Protein AF-A0A0L0STP9-F1 (afdb_monomer_lite)

pLDDT: mean 70.9, std 25.07, range [29.83, 98.19]

Secondary structure (DSSP, 8-state):
-HHHHHHHHHHHHHHHHHHHHHT-----------------S-S-----TT----PPPPTTT--EEEE-S-HHHHHHHHHHHHHHT---EEEESSHHHHHHHHHHHHHTT---SEEEEES--SSS-HHHHHHHHHHH-TT--EEEEES-HHHHH-HHHHHHTT-SEEEESSPPHHHHHHHHHHHHHHHHHHHHHHHHHHHHHHHHHTTSS--TT----------------------------------------------------------------------

Organism: Allomyces macrogynus (strain ATCC 38327) (NCBI:txid578462)

Radius of gyration: 36.85 Å; chains: 1; bounding box: 70×69×139 Å

Structure (mmCIF, N/CA/C/O backbone):
data_AF-A0A0L0STP9-F1
#
_entry.id   AF-A0A0L0STP9-F1
#
loop_
_atom_site.group_PDB
_atom_site.id
_atom_site.type_symbol
_atom_site.label_atom_id
_atom_site.label_alt_id
_atom_site.label_comp_id
_atom_site.label_asym_id
_atom_site.label_entity_id
_atom_site.label_seq_id
_atom_site.pdbx_PDB_ins_code
_atom_site.Cartn_x
_atom_site.Cartn_y
_atom_site.Cartn_z
_atom_site.occupancy
_atom_site.B_iso_or_equiv
_atom_site.auth_seq_id
_atom_site.auth_comp_id
_atom_site.auth_asym_id
_atom_site.auth_atom_id
_atom_site.pdbx_PDB_model_num
ATOM 1 N N . MET A 1 1 ? -4.273 -21.623 -62.047 1.00 55.72 1 MET A N 1
ATOM 2 C CA . MET A 1 1 ? -5.466 -21.276 -61.236 1.00 55.72 1 MET A CA 1
ATOM 3 C C . MET A 1 1 ? -5.801 -22.310 -60.149 1.00 55.72 1 MET A C 1
ATOM 5 O O . MET A 1 1 ? -6.245 -21.897 -59.091 1.00 55.72 1 MET A O 1
ATOM 9 N N . CYS A 1 2 ? -5.510 -23.610 -60.319 1.00 63.94 2 CYS A N 1
ATOM 10 C CA . CYS A 1 2 ? -5.922 -24.665 -59.370 1.00 63.94 2 CYS A CA 1
ATOM 11 C C . CYS A 1 2 ? -5.259 -24.625 -57.968 1.00 63.94 2 CYS A C 1
ATOM 13 O O . CYS A 1 2 ? -5.904 -24.941 -56.975 1.00 63.94 2 CYS A O 1
ATOM 15 N N . LYS A 1 3 ? -3.988 -24.204 -57.854 1.00 61.62 3 LYS A N 1
ATOM 16 C CA . LYS A 1 3 ? -3.262 -24.213 -56.563 1.00 61.62 3 LYS A CA 1
ATOM 17 C C . LYS A 1 3 ? -3.719 -23.118 -55.586 1.00 61.62 3 LYS A C 1
ATOM 19 O O . LYS A 1 3 ? -3.770 -23.360 -54.387 1.00 61.62 3 LYS A O 1
ATOM 24 N N . ALA A 1 4 ? -4.104 -21.946 -56.095 1.00 65.19 4 ALA A N 1
ATOM 25 C CA . ALA A 1 4 ? -4.567 -20.829 -55.266 1.00 65.19 4 ALA A CA 1
ATOM 26 C C . ALA A 1 4 ? -5.957 -21.095 -54.658 1.00 65.19 4 ALA A C 1
ATOM 28 O O . ALA A 1 4 ? -6.178 -20.815 -53.483 1.00 65.19 4 ALA A O 1
ATOM 29 N N . GLN A 1 5 ? -6.860 -21.720 -55.424 1.00 68.62 5 GLN A N 1
ATOM 30 C CA . GLN A 1 5 ? -8.163 -22.160 -54.913 1.00 68.62 5 GLN A CA 1
ATOM 31 C C . GLN A 1 5 ? -8.016 -23.248 -53.847 1.00 68.62 5 GLN A C 1
ATOM 33 O O . GLN A 1 5 ? -8.692 -23.199 -52.826 1.00 68.62 5 GLN A O 1
ATOM 38 N N . GLN A 1 6 ? -7.089 -24.189 -54.033 1.00 71.00 6 GLN A N 1
ATOM 39 C CA . GLN A 1 6 ? -6.850 -25.244 -53.050 1.00 71.00 6 GLN A CA 1
ATOM 40 C C . GLN A 1 6 ? -6.294 -24.685 -51.731 1.00 71.00 6 GLN A C 1
ATOM 42 O O . GLN A 1 6 ? -6.684 -25.132 -50.656 1.00 71.00 6 GLN A O 1
ATOM 47 N N . GLN A 1 7 ? -5.454 -23.650 -51.799 1.00 73.31 7 GLN A N 1
ATOM 48 C CA . GLN A 1 7 ? -4.906 -22.989 -50.615 1.00 73.31 7 GLN A CA 1
ATOM 49 C C . GLN A 1 7 ? -5.952 -22.133 -49.880 1.00 73.31 7 GLN A C 1
ATOM 51 O O . GLN A 1 7 ? -5.976 -22.133 -48.651 1.00 73.31 7 GLN A O 1
ATOM 56 N N . GLN A 1 8 ? -6.872 -21.488 -50.607 1.00 73.19 8 GLN A N 1
ATOM 57 C CA . GLN A 1 8 ? -8.017 -20.796 -50.000 1.00 73.19 8 GLN A CA 1
ATOM 58 C C . GLN A 1 8 ? -8.983 -21.758 -49.303 1.00 73.19 8 GLN A C 1
ATOM 60 O O . GLN A 1 8 ? -9.461 -21.447 -48.215 1.00 73.19 8 GLN A O 1
ATOM 65 N N . VAL A 1 9 ? -9.239 -22.937 -49.881 1.00 72.25 9 VAL A N 1
ATOM 66 C CA . VAL A 1 9 ? -10.097 -23.953 -49.250 1.00 72.25 9 VAL A CA 1
ATOM 67 C C . VAL A 1 9 ? -9.471 -24.462 -47.950 1.00 72.25 9 VAL A C 1
ATOM 69 O O . VAL A 1 9 ? -10.167 -24.540 -46.942 1.00 72.25 9 VAL A O 1
ATOM 72 N N . VAL A 1 10 ? -8.158 -24.718 -47.927 1.00 74.25 10 VAL A N 1
ATOM 73 C CA . VAL A 1 10 ? -7.453 -25.160 -46.708 1.00 74.25 10 VAL A CA 1
ATOM 74 C C . VAL A 1 10 ? -7.464 -24.077 -45.624 1.00 74.25 10 VAL A C 1
ATOM 76 O O . VAL A 1 10 ? -7.744 -24.383 -44.467 1.00 74.25 10 VAL A O 1
ATOM 79 N N . GLN A 1 11 ? -7.233 -22.809 -45.981 1.00 71.31 11 GLN A N 1
ATOM 80 C CA . GLN A 1 11 ? -7.296 -21.705 -45.014 1.00 71.31 11 GLN A CA 1
ATOM 81 C C . GLN A 1 11 ? -8.711 -21.504 -44.461 1.00 71.31 11 GLN A C 1
ATOM 83 O O . GLN A 1 11 ? -8.877 -21.310 -43.258 1.00 71.31 11 GLN A O 1
ATOM 88 N N . HIS A 1 12 ? -9.742 -21.618 -45.302 1.00 73.44 12 HIS A N 1
ATOM 89 C CA . HIS A 1 12 ? -11.130 -21.542 -44.848 1.00 73.44 12 HIS A CA 1
ATOM 90 C C . HIS A 1 12 ? -11.478 -22.709 -43.910 1.00 73.44 12 HIS A C 1
ATOM 92 O O . HIS A 1 12 ? -12.103 -22.506 -42.872 1.00 73.44 12 HIS A O 1
ATOM 98 N N . GLN A 1 13 ? -10.999 -23.918 -44.214 1.00 70.69 13 GLN A N 1
ATOM 99 C CA . GLN A 1 13 ? -11.221 -25.101 -43.382 1.00 70.69 13 GLN A CA 1
ATOM 100 C C . GLN A 1 13 ? -10.517 -24.991 -42.015 1.00 70.69 13 GLN A C 1
ATOM 102 O O . GLN A 1 13 ? -11.092 -25.389 -41.002 1.00 70.69 13 GLN A O 1
ATOM 107 N N . GLN A 1 14 ? -9.330 -24.374 -41.957 1.00 68.56 14 GLN A N 1
ATOM 108 C CA . GLN A 1 14 ? -8.630 -24.079 -40.699 1.00 68.56 14 GLN A CA 1
ATOM 109 C C . GLN A 1 14 ? -9.353 -23.017 -39.853 1.00 68.56 14 GLN A C 1
ATOM 111 O O . GLN A 1 14 ? -9.454 -23.173 -38.636 1.00 68.56 14 GLN A O 1
ATOM 116 N N . VAL A 1 15 ? -9.916 -21.974 -40.474 1.00 65.19 15 VAL A N 1
ATOM 117 C CA . VAL A 1 15 ? -10.706 -20.951 -39.759 1.00 65.19 15 VAL A CA 1
ATOM 118 C C . VAL A 1 15 ? -12.001 -21.544 -39.187 1.00 65.19 15 VAL A C 1
ATOM 120 O O . VAL A 1 15 ? -12.366 -21.242 -38.049 1.00 65.19 15 VAL A O 1
ATOM 123 N N . VAL A 1 16 ? -12.666 -22.445 -39.920 1.00 69.00 16 VAL A N 1
ATOM 124 C CA . VAL A 1 16 ? -13.880 -23.130 -39.437 1.00 69.00 16 VAL A CA 1
ATOM 125 C C . VAL A 1 16 ? -13.573 -24.024 -38.229 1.00 69.00 16 VAL A C 1
ATOM 127 O O . VAL A 1 16 ? -14.289 -23.949 -37.232 1.00 69.00 16 VAL A O 1
ATOM 130 N N . GLN A 1 17 ? -12.474 -24.790 -38.255 1.00 62.88 17 GLN A N 1
ATOM 131 C CA . GLN A 1 17 ? -12.059 -25.624 -37.116 1.00 62.88 17 GLN A CA 1
ATOM 132 C C . GLN A 1 17 ? -11.728 -24.795 -35.866 1.00 62.88 17 GLN A C 1
ATOM 134 O O . GLN A 1 17 ? -12.124 -25.159 -34.758 1.00 62.88 17 GLN A O 1
ATOM 139 N N . HIS A 1 18 ? -11.059 -23.649 -36.029 1.00 58.00 18 HIS A N 1
ATOM 140 C CA . HIS A 1 18 ? -10.700 -22.786 -34.899 1.00 58.00 18 HIS A CA 1
ATOM 141 C C . HIS A 1 18 ? -11.919 -22.066 -34.293 1.00 58.00 18 HIS A C 1
ATOM 143 O O . HIS A 1 18 ? -11.958 -21.804 -33.092 1.00 58.00 18 HIS A O 1
ATOM 149 N N . THR A 1 19 ? -12.945 -21.790 -35.106 1.00 58.62 19 THR A N 1
ATOM 150 C CA . THR A 1 19 ? -14.214 -21.212 -34.631 1.00 58.62 19 THR A CA 1
ATOM 151 C C . THR A 1 19 ? -15.065 -22.260 -33.898 1.00 58.62 19 THR A C 1
ATOM 153 O O . THR A 1 19 ? -15.710 -21.940 -32.902 1.00 58.62 19 THR A O 1
ATOM 156 N N . GLN A 1 20 ? -15.004 -23.531 -34.315 1.00 64.25 20 GLN A N 1
ATOM 157 C CA . GLN A 1 20 ? -15.709 -24.641 -33.658 1.00 64.25 20 GLN A CA 1
ATOM 158 C C . GLN A 1 20 ? -15.186 -24.951 -32.244 1.00 64.25 20 GLN A C 1
ATOM 160 O O . GLN A 1 20 ? -15.972 -25.325 -31.376 1.00 64.25 20 GLN A O 1
ATOM 165 N N . LEU A 1 21 ? -13.894 -24.723 -31.975 1.00 56.28 21 LEU A N 1
ATOM 166 C CA . LEU A 1 21 ? -13.307 -24.850 -30.632 1.00 56.28 21 LEU A CA 1
ATOM 167 C C . LEU A 1 21 ? -13.772 -23.750 -29.660 1.00 56.28 21 LEU A C 1
ATOM 169 O O . LEU A 1 21 ? -13.863 -23.991 -28.459 1.00 56.28 21 LEU A O 1
ATOM 173 N N . LEU A 1 22 ? -14.138 -22.567 -30.163 1.00 53.91 22 LEU A N 1
ATOM 174 C CA . LEU A 1 22 ? -14.623 -21.455 -29.334 1.00 53.91 22 LEU A CA 1
ATOM 175 C C . LEU A 1 22 ? -16.115 -21.564 -28.976 1.00 53.91 22 LEU A C 1
ATOM 177 O O . LEU A 1 22 ? -16.573 -20.882 -28.062 1.00 53.91 22 LEU A O 1
ATOM 181 N N . GLN A 1 23 ? -16.871 -22.448 -29.635 1.00 57.56 23 GLN A N 1
ATOM 182 C CA . GLN A 1 23 ? -18.288 -22.699 -29.336 1.00 57.56 23 GLN A CA 1
ATOM 183 C C . GLN A 1 23 ? -18.538 -23.848 -28.346 1.00 57.56 23 GLN A C 1
ATOM 185 O O . GLN A 1 23 ? -19.683 -24.058 -27.952 1.00 57.56 23 GLN A O 1
ATOM 190 N N . GLN A 1 24 ? -17.500 -24.559 -27.892 1.00 57.66 24 GLN A N 1
ATOM 191 C CA . GLN A 1 24 ? -17.642 -25.633 -26.896 1.00 57.66 24 GLN A CA 1
ATOM 192 C C . GLN A 1 24 ? -17.492 -25.171 -25.438 1.00 57.66 24 GLN A C 1
ATOM 194 O O . GLN A 1 24 ? -17.671 -25.972 -24.524 1.00 57.66 24 GLN A O 1
ATOM 199 N N . VAL A 1 25 ? -17.259 -23.880 -25.183 1.00 53.56 25 VAL A N 1
ATOM 200 C CA . VAL A 1 25 ? -17.324 -23.314 -23.824 1.00 53.56 25 VAL A CA 1
ATOM 201 C C . VAL A 1 25 ? -18.749 -22.823 -23.547 1.00 53.56 25 VAL A C 1
ATOM 203 O O . VAL A 1 25 ? -19.019 -21.636 -23.382 1.00 53.56 25 VAL A O 1
ATOM 206 N N . GLN A 1 26 ? -19.698 -23.759 -23.534 1.00 51.81 26 GLN A N 1
ATOM 207 C CA . GLN A 1 26 ? -21.033 -23.520 -22.993 1.00 51.81 26 GLN A CA 1
ATOM 208 C C . GLN A 1 26 ? -21.006 -23.707 -21.470 1.00 51.81 26 GLN A C 1
ATOM 210 O O . GLN A 1 26 ? -20.979 -24.815 -20.951 1.00 51.81 26 GLN A O 1
ATOM 215 N N . VAL A 1 27 ? -20.967 -22.567 -20.780 1.00 49.03 27 VAL A N 1
ATOM 216 C CA . VAL A 1 27 ? -21.803 -22.196 -19.627 1.00 49.03 27 VAL A CA 1
ATOM 217 C C . VAL A 1 27 ? -22.298 -23.359 -18.747 1.00 49.03 27 VAL A C 1
ATOM 219 O O . VAL A 1 27 ? -23.401 -23.869 -18.926 1.00 49.03 27 VAL A O 1
ATOM 222 N N . ALA A 1 28 ? -21.542 -23.674 -17.694 1.00 36.50 28 ALA A N 1
ATOM 223 C CA . ALA A 1 28 ? -22.100 -24.278 -16.487 1.00 36.50 28 ALA A CA 1
ATOM 224 C C . ALA A 1 28 ? -22.606 -23.158 -15.562 1.00 36.50 28 ALA A C 1
ATOM 226 O O . ALA A 1 28 ? -21.937 -22.751 -14.615 1.00 36.50 28 ALA A O 1
ATOM 227 N N . VAL A 1 29 ? -23.795 -22.626 -15.857 1.00 43.53 29 VAL A N 1
ATOM 228 C CA . VAL A 1 29 ? -24.604 -21.944 -14.840 1.00 43.53 29 VAL A CA 1
ATOM 229 C C . VAL A 1 29 ? -25.236 -23.053 -14.016 1.00 43.53 29 VAL A C 1
ATOM 231 O O . VAL A 1 29 ? -26.144 -23.737 -14.478 1.00 43.53 29 VAL A O 1
ATOM 234 N N . ALA A 1 30 ? -24.716 -23.263 -12.812 1.00 38.59 30 ALA A N 1
ATOM 235 C CA . ALA A 1 30 ? -25.368 -24.094 -11.817 1.00 38.59 30 ALA A CA 1
ATOM 236 C C . ALA A 1 30 ? -26.527 -23.301 -11.189 1.00 38.59 30 ALA A C 1
ATOM 238 O O . ALA A 1 30 ? -26.283 -22.238 -10.614 1.00 38.59 30 ALA A O 1
ATOM 239 N N . PRO A 1 31 ? -27.774 -23.797 -11.226 1.00 47.78 31 PRO A N 1
ATOM 240 C CA . PRO A 1 31 ? -28.796 -23.381 -10.290 1.00 47.78 31 PRO A CA 1
ATOM 241 C C . PRO A 1 31 ? -28.808 -24.400 -9.149 1.00 47.78 31 PRO A C 1
ATOM 243 O O . PRO A 1 31 ? -29.261 -25.527 -9.320 1.00 47.78 31 PRO A O 1
ATOM 246 N N . ALA A 1 32 ? -28.303 -24.031 -7.977 1.00 39.53 32 ALA A N 1
ATOM 247 C CA . ALA A 1 32 ? -28.581 -24.792 -6.765 1.00 39.53 32 ALA A CA 1
ATOM 248 C C . ALA A 1 32 ? -28.389 -23.905 -5.537 1.00 39.53 32 ALA A C 1
ATOM 250 O O . ALA A 1 32 ? -27.343 -23.900 -4.891 1.00 39.53 32 ALA A O 1
ATOM 251 N N . VAL A 1 33 ? -29.453 -23.177 -5.199 1.00 48.28 33 VAL A N 1
ATOM 252 C CA . VAL A 1 33 ? -29.750 -22.836 -3.808 1.00 48.28 33 VAL A CA 1
ATOM 253 C C . VAL A 1 33 ? -29.972 -24.168 -3.090 1.00 48.28 33 VAL A C 1
ATOM 255 O O . VAL A 1 33 ? -31.081 -24.692 -3.038 1.00 48.28 33 VAL A O 1
ATOM 258 N N . ALA A 1 34 ? -28.886 -24.770 -2.614 1.00 38.31 34 ALA A N 1
ATOM 259 C CA . ALA A 1 34 ? -28.950 -25.883 -1.688 1.00 38.31 34 ALA A CA 1
ATOM 260 C C . ALA A 1 34 ? -29.189 -25.286 -0.303 1.00 38.31 34 ALA A C 1
ATOM 262 O O . ALA A 1 34 ? -28.307 -24.664 0.290 1.00 38.31 34 ALA A O 1
ATOM 263 N N . ALA A 1 35 ? -30.425 -25.435 0.168 1.00 43.78 35 ALA A N 1
ATOM 264 C CA . ALA A 1 35 ? -30.808 -25.187 1.543 1.00 43.78 35 ALA A CA 1
ATOM 265 C C . ALA A 1 35 ? -29.817 -25.893 2.480 1.00 43.78 35 ALA A C 1
ATOM 267 O O . ALA A 1 35 ? -29.701 -27.120 2.476 1.00 43.78 35 ALA A O 1
ATOM 268 N N . ALA A 1 36 ? -29.082 -25.098 3.256 1.00 40.53 36 ALA A N 1
ATOM 269 C CA . ALA A 1 36 ? -28.251 -25.604 4.332 1.00 40.53 36 ALA A CA 1
ATOM 270 C C . ALA A 1 36 ? -29.142 -26.332 5.362 1.00 40.53 36 ALA A C 1
ATOM 272 O O . ALA A 1 36 ? -30.250 -25.863 5.643 1.00 40.53 36 ALA A O 1
ATOM 273 N N . PRO A 1 37 ? -28.693 -27.467 5.927 1.00 45.38 37 PRO A N 1
ATOM 274 C CA . PRO A 1 37 ? -29.434 -28.165 6.973 1.00 45.38 37 PRO A CA 1
ATOM 275 C C . PRO A 1 37 ? -29.606 -27.254 8.202 1.00 45.38 37 PRO A C 1
ATOM 277 O O . PRO A 1 37 ? -28.708 -26.455 8.487 1.00 45.38 37 PRO A O 1
ATOM 280 N N . PRO A 1 38 ? -30.724 -27.353 8.948 1.00 42.84 38 PRO A N 1
ATOM 281 C CA . PRO A 1 38 ? -30.897 -26.584 10.173 1.00 42.84 38 PRO A CA 1
ATOM 282 C C . PRO A 1 38 ? -29.787 -26.962 11.158 1.00 42.84 38 PRO A C 1
ATOM 284 O O . PRO A 1 38 ? -29.692 -28.106 11.605 1.00 42.84 38 PRO A O 1
ATOM 287 N N . ALA A 1 39 ? -28.922 -25.994 11.463 1.00 44.31 39 ALA A N 1
ATOM 288 C CA . ALA A 1 39 ? -27.927 -26.122 12.515 1.00 44.31 39 ALA A CA 1
ATOM 289 C C . ALA A 1 39 ? -28.634 -26.408 13.855 1.00 44.31 39 ALA A C 1
ATOM 291 O O . ALA A 1 39 ? -29.729 -25.884 14.087 1.00 44.31 39 ALA A O 1
ATOM 292 N N . PRO A 1 40 ? -28.042 -27.231 14.739 1.00 43.41 40 PRO A N 1
ATOM 293 C CA . PRO A 1 40 ? -28.641 -27.551 16.025 1.00 43.41 40 PRO A CA 1
ATOM 294 C C . PRO A 1 40 ? -28.848 -26.268 16.838 1.00 43.41 40 PRO A C 1
ATOM 296 O O . PRO A 1 40 ? -27.907 -25.556 17.182 1.00 43.41 40 PRO A O 1
ATOM 299 N N . VAL A 1 41 ? -30.116 -25.983 17.126 1.00 49.56 41 VAL A N 1
ATOM 300 C CA . VAL A 1 41 ? -30.562 -24.992 18.105 1.00 49.56 41 VAL A CA 1
ATOM 301 C C . VAL A 1 41 ? -29.989 -25.369 19.470 1.00 49.56 41 VAL A C 1
ATOM 303 O O . VAL A 1 41 ? -30.463 -26.300 20.114 1.00 49.56 41 VAL A O 1
ATOM 306 N N . GLY A 1 42 ? -28.927 -24.683 19.889 1.00 40.91 42 GLY A N 1
ATOM 307 C CA . GLY A 1 42 ? -28.262 -25.029 21.143 1.00 40.91 42 GLY A CA 1
ATOM 308 C C . GLY A 1 42 ? -27.137 -24.120 21.619 1.00 40.91 42 GLY A C 1
ATOM 309 O O . GLY A 1 42 ? -26.566 -24.419 22.655 1.00 40.91 42 GLY A O 1
ATOM 310 N N . GLU A 1 43 ? -26.832 -23.014 20.940 1.00 34.62 43 GLU A N 1
ATOM 311 C CA . GLU A 1 43 ? -25.966 -21.967 21.486 1.00 34.62 43 GLU A CA 1
ATOM 312 C C . GLU A 1 43 ? -26.529 -20.611 21.072 1.00 34.62 43 GLU A C 1
ATOM 314 O O . GLU A 1 43 ? -26.725 -20.316 19.894 1.00 34.62 43 GLU A O 1
ATOM 319 N N . LEU A 1 44 ? -26.869 -19.815 22.078 1.00 35.50 44 LEU A N 1
ATOM 320 C CA . LEU A 1 44 ? -27.434 -18.485 21.957 1.00 35.50 44 LEU A CA 1
ATOM 321 C C . LEU A 1 44 ? -26.417 -17.584 21.233 1.00 35.50 44 LEU A C 1
ATOM 323 O O . LEU A 1 44 ? -25.486 -17.062 21.846 1.00 35.50 44 LEU A O 1
ATOM 327 N N . TRP A 1 45 ? -26.574 -17.418 19.918 1.00 41.09 45 TRP A N 1
ATOM 328 C CA . TRP A 1 45 ? -25.843 -16.413 19.153 1.00 41.09 45 TRP A CA 1
ATOM 329 C C . TRP A 1 45 ? -26.271 -15.032 19.650 1.00 41.09 45 TRP A C 1
ATOM 331 O O . TRP A 1 45 ? -27.271 -14.469 19.211 1.00 41.09 45 TRP A O 1
ATOM 341 N N . LEU A 1 46 ? -25.493 -14.464 20.568 1.00 35.34 46 LEU A N 1
ATOM 342 C CA . LEU A 1 46 ? -25.462 -13.025 20.795 1.00 35.34 46 LEU A CA 1
ATOM 343 C C . LEU A 1 46 ? -24.773 -12.384 19.583 1.00 35.34 46 LEU A C 1
ATOM 345 O O . LEU A 1 46 ? -23.601 -12.016 19.641 1.00 35.34 46 LEU A O 1
ATOM 349 N N . CYS A 1 47 ? -25.494 -12.272 18.467 1.00 33.88 47 CYS A N 1
ATOM 350 C CA . CYS A 1 47 ? -25.213 -11.217 17.502 1.00 33.88 47 CYS A CA 1
ATOM 351 C C . CYS A 1 47 ? -25.539 -9.894 18.210 1.00 33.88 47 CYS A C 1
ATOM 353 O O . CYS A 1 47 ? -26.695 -9.704 18.596 1.00 33.88 47 CYS A O 1
ATOM 355 N N . PRO A 1 48 ? -24.570 -8.987 18.434 1.00 43.97 48 PRO A N 1
ATOM 356 C CA . PRO A 1 48 ? -24.896 -7.633 18.860 1.00 43.97 48 PRO A CA 1
ATOM 357 C C . PRO A 1 48 ? -25.892 -7.037 17.845 1.00 43.97 48 PRO A C 1
ATOM 359 O O . PRO A 1 48 ? -25.663 -7.233 16.647 1.00 43.97 48 PRO A O 1
ATOM 362 N N . PRO A 1 49 ? -26.956 -6.332 18.275 1.00 44.22 49 PRO A N 1
ATOM 363 C CA . PRO A 1 49 ? -28.023 -5.846 17.388 1.00 44.22 49 PRO A CA 1
ATOM 364 C C . PRO A 1 49 ? -27.578 -4.919 16.243 1.00 44.22 49 PRO A C 1
ATOM 366 O O . PRO A 1 49 ? -28.372 -4.654 15.350 1.00 44.22 49 PRO A O 1
ATOM 369 N N . ASP A 1 50 ? -26.313 -4.486 16.219 1.00 42.59 50 ASP A N 1
ATOM 370 C CA . ASP A 1 50 ? -25.831 -3.419 15.338 1.00 42.59 50 ASP A CA 1
ATOM 371 C C . ASP A 1 50 ? -24.624 -3.827 14.476 1.00 42.59 50 ASP A C 1
ATOM 373 O O . ASP A 1 50 ? -23.866 -2.969 14.021 1.00 42.59 50 ASP A O 1
ATOM 377 N N . HIS A 1 51 ? -24.376 -5.125 14.249 1.00 42.41 51 HIS A N 1
ATOM 378 C CA . HIS A 1 51 ? -23.360 -5.516 13.265 1.00 42.41 51 HIS A CA 1
ATOM 379 C C . HIS A 1 51 ? -23.917 -5.297 11.854 1.00 42.41 51 HIS A C 1
ATOM 381 O O . HIS A 1 51 ? -24.304 -6.252 11.179 1.00 42.41 51 HIS A O 1
ATOM 387 N N . GLU A 1 52 ? -23.956 -4.033 11.416 1.00 37.50 52 GLU A N 1
ATOM 388 C CA . GLU A 1 52 ? -24.156 -3.678 10.014 1.00 37.50 52 GLU A CA 1
ATOM 389 C C . GLU A 1 52 ? -23.269 -4.597 9.172 1.00 37.50 52 GLU A C 1
ATOM 391 O O . GLU A 1 52 ? -22.049 -4.686 9.356 1.00 37.50 52 GLU A O 1
ATOM 396 N N . PHE A 1 53 ? -23.900 -5.368 8.290 1.00 39.62 53 PHE A N 1
ATOM 397 C CA . PHE A 1 53 ? -23.191 -6.087 7.251 1.00 39.62 53 PHE A CA 1
ATOM 398 C C . PHE A 1 53 ? -22.549 -5.026 6.357 1.00 39.62 53 PHE A C 1
ATOM 400 O O . PHE A 1 53 ? -23.194 -4.490 5.463 1.00 39.62 53 PHE A O 1
ATOM 407 N N . VAL A 1 54 ? -21.298 -4.664 6.648 1.00 52.06 54 VAL A N 1
ATOM 408 C CA . VAL A 1 54 ? -20.516 -3.786 5.780 1.00 52.06 54 VAL A CA 1
ATOM 409 C C . VAL A 1 54 ? -20.175 -4.616 4.544 1.00 52.06 54 VAL A C 1
ATOM 411 O O . VAL A 1 54 ? -19.424 -5.590 4.676 1.00 52.06 54 VAL A O 1
ATOM 414 N N . PRO A 1 55 ? -20.738 -4.303 3.362 1.00 51.09 55 PRO A N 1
ATOM 415 C CA . PRO A 1 55 ? -20.404 -5.038 2.155 1.00 51.09 55 PRO A CA 1
ATOM 416 C C . PRO A 1 55 ? -18.893 -4.924 1.900 1.00 51.09 55 PRO A C 1
ATOM 418 O O . PRO A 1 55 ? -18.293 -3.887 2.205 1.00 51.09 55 PRO A O 1
ATOM 421 N N . PRO A 1 56 ? -18.243 -5.978 1.375 1.00 68.12 56 PRO A N 1
ATOM 422 C CA . PRO A 1 56 ? -16.834 -5.893 1.022 1.00 68.12 56 PRO A CA 1
ATOM 423 C C . PRO A 1 56 ? -16.641 -4.746 0.025 1.00 68.12 56 PRO A C 1
ATOM 425 O O . PRO A 1 56 ? -17.345 -4.686 -0.983 1.00 68.12 56 PRO A O 1
ATOM 428 N N . LYS A 1 57 ? -15.698 -3.838 0.314 1.00 78.25 57 LYS A N 1
ATOM 429 C CA . LYS A 1 57 ? -15.390 -2.704 -0.569 1.00 78.25 57 LYS A CA 1
ATOM 430 C C . LYS A 1 57 ? -15.093 -3.213 -1.978 1.00 78.25 57 LYS A C 1
ATOM 432 O O . LYS A 1 57 ? -14.278 -4.133 -2.138 1.00 78.25 57 LYS A O 1
ATOM 437 N N . SER A 1 58 ? -15.692 -2.575 -2.979 1.00 85.56 58 SER A N 1
ATOM 438 C CA . SER A 1 58 ? -15.374 -2.838 -4.385 1.00 85.56 58 SER A CA 1
ATOM 439 C C . SER A 1 58 ? -13.916 -2.472 -4.694 1.00 85.56 58 SER A C 1
ATOM 441 O O . SER A 1 58 ? -13.328 -1.634 -4.010 1.00 85.56 58 SER A O 1
ATOM 443 N N . SER A 1 59 ? -13.311 -3.050 -5.740 1.00 83.69 59 SER A N 1
ATOM 444 C CA . SER A 1 59 ? -11.932 -2.706 -6.140 1.00 83.69 59 SER A CA 1
ATOM 445 C C . SER A 1 59 ? -11.751 -1.204 -6.406 1.00 83.69 59 SER A C 1
ATOM 447 O O . SER A 1 59 ? -10.690 -0.651 -6.132 1.00 83.69 59 SER A O 1
ATOM 449 N N . ALA A 1 60 ? -12.802 -0.519 -6.864 1.00 81.69 60 ALA A N 1
ATOM 450 C CA . ALA A 1 60 ? -12.792 0.921 -7.107 1.00 81.69 60 ALA A CA 1
ATOM 451 C C . ALA A 1 60 ? -12.696 1.759 -5.814 1.00 81.69 60 ALA A C 1
ATOM 453 O O . ALA A 1 60 ? -12.106 2.841 -5.826 1.00 81.69 60 ALA A O 1
ATOM 454 N N . GLU A 1 61 ? -13.245 1.255 -4.704 1.00 89.12 61 GLU A N 1
ATOM 455 C CA . GLU A 1 61 ? -13.224 1.897 -3.381 1.00 89.12 61 GLU A CA 1
ATOM 456 C C . GLU A 1 61 ? -11.922 1.652 -2.610 1.00 89.12 61 GLU A C 1
ATOM 458 O O . GLU A 1 61 ? -11.623 2.375 -1.655 1.00 89.12 61 GLU A O 1
ATOM 463 N N . ARG A 1 62 ? -11.140 0.638 -3.001 1.00 93.62 62 ARG A N 1
ATOM 464 C CA . ARG A 1 62 ? -9.872 0.299 -2.345 1.00 93.62 62 ARG A CA 1
ATOM 465 C C . ARG A 1 62 ? -8.839 1.390 -2.589 1.00 93.62 62 ARG A C 1
ATOM 467 O O . ARG A 1 62 ? -8.537 1.708 -3.735 1.00 93.62 62 ARG A O 1
ATOM 474 N N . ALA A 1 63 ? -8.286 1.932 -1.510 1.00 96.19 63 ALA A N 1
ATOM 475 C CA . ALA A 1 63 ? -7.252 2.956 -1.555 1.00 96.19 63 ALA A CA 1
ATOM 476 C C . ALA A 1 63 ? -5.875 2.297 -1.667 1.00 96.19 63 ALA A C 1
ATOM 478 O O . ALA A 1 63 ? -5.452 1.575 -0.761 1.00 96.19 63 ALA A O 1
ATOM 479 N N . LEU A 1 64 ? -5.167 2.553 -2.764 1.00 97.88 64 LEU A N 1
ATOM 480 C CA . LEU A 1 64 ? -3.816 2.048 -2.999 1.00 97.88 64 LEU A CA 1
ATOM 481 C C . LEU A 1 64 ? -2.808 3.199 -2.949 1.00 97.88 64 LEU A C 1
ATOM 483 O O . LEU A 1 64 ? -3.065 4.266 -3.502 1.00 97.88 64 LEU A O 1
ATOM 487 N N . LEU A 1 65 ? -1.654 2.961 -2.327 1.00 98.19 65 LEU A N 1
ATOM 488 C CA . LEU A 1 65 ? -0.482 3.833 -2.428 1.00 98.19 65 LEU A CA 1
ATOM 489 C C . LEU A 1 65 ? 0.577 3.129 -3.275 1.00 98.19 65 LEU A C 1
ATOM 491 O O . LEU A 1 65 ? 0.937 1.992 -2.981 1.00 98.19 65 LEU A O 1
ATOM 495 N N . VAL A 1 66 ? 1.069 3.793 -4.314 1.00 98.00 66 VAL A N 1
ATOM 496 C CA . VAL A 1 66 ? 2.150 3.300 -5.172 1.00 98.00 66 VAL A CA 1
ATOM 497 C C . VAL A 1 66 ? 3.341 4.234 -5.033 1.00 98.00 66 VAL A C 1
ATOM 499 O O . VAL A 1 66 ? 3.202 5.432 -5.265 1.00 98.00 66 VAL A O 1
ATOM 502 N N . VAL A 1 67 ? 4.496 3.683 -4.675 1.00 97.50 67 VAL A N 1
ATOM 503 C CA . VAL A 1 67 ? 5.740 4.435 -4.493 1.00 97.50 67 VAL A CA 1
ATOM 504 C C . VAL A 1 67 ? 6.760 3.946 -5.507 1.00 97.50 67 VAL A C 1
ATOM 506 O O . VAL A 1 67 ? 7.195 2.799 -5.439 1.00 97.50 67 VAL A O 1
ATOM 509 N N . GLU A 1 68 ? 7.086 4.805 -6.463 1.00 95.62 68 GLU A N 1
ATOM 510 C CA . GLU A 1 68 ? 7.957 4.512 -7.603 1.00 95.62 68 GLU A CA 1
ATOM 511 C C . GLU A 1 68 ? 8.520 5.844 -8.102 1.00 95.62 68 GLU A C 1
ATOM 513 O O . GLU A 1 68 ? 7.748 6.772 -8.337 1.00 95.62 68 GLU A O 1
ATOM 518 N N . ASP A 1 69 ? 9.834 5.959 -8.260 1.00 94.88 69 ASP A N 1
ATOM 519 C CA . ASP A 1 69 ? 10.503 7.210 -8.635 1.00 94.88 69 ASP A CA 1
ATOM 520 C C . ASP A 1 69 ? 10.467 7.484 -10.148 1.00 94.88 69 ASP A C 1
ATOM 522 O O . ASP A 1 69 ? 10.441 8.641 -10.577 1.00 94.88 69 ASP A O 1
ATOM 526 N N . ASP A 1 70 ? 10.372 6.441 -10.975 1.00 94.38 70 ASP A N 1
ATOM 527 C CA . ASP A 1 70 ? 10.233 6.589 -12.422 1.00 94.38 70 ASP A CA 1
ATOM 528 C C . ASP A 1 70 ? 8.770 6.819 -12.852 1.00 94.38 70 ASP A C 1
ATOM 530 O O . ASP A 1 70 ? 7.892 5.950 -12.781 1.00 94.38 70 ASP A O 1
ATOM 534 N N . THR A 1 71 ? 8.510 8.004 -13.409 1.00 94.69 71 THR A N 1
ATOM 535 C CA . THR A 1 71 ? 7.201 8.391 -13.964 1.00 94.69 71 THR A CA 1
ATOM 536 C C . THR A 1 71 ? 6.678 7.447 -15.058 1.00 94.69 71 THR A C 1
ATOM 538 O O . THR A 1 71 ? 5.461 7.294 -15.214 1.00 94.69 71 THR A O 1
ATOM 541 N N . ILE A 1 72 ? 7.556 6.791 -15.823 1.00 94.75 72 ILE A N 1
ATOM 542 C CA . ILE A 1 72 ? 7.186 5.796 -16.834 1.00 94.75 72 ILE A CA 1
ATOM 543 C C . ILE A 1 72 ? 6.655 4.542 -16.139 1.00 94.75 72 ILE A C 1
ATOM 545 O O . ILE A 1 72 ? 5.567 4.066 -16.484 1.00 94.75 72 ILE A O 1
ATOM 549 N N . ASN A 1 73 ? 7.355 4.056 -15.114 1.00 94.38 73 ASN A N 1
ATOM 550 C CA . ASN A 1 73 ? 6.918 2.909 -14.320 1.00 94.38 73 ASN A CA 1
ATOM 551 C C . ASN A 1 73 ? 5.595 3.207 -13.606 1.00 94.38 73 ASN A C 1
ATOM 553 O O . ASN A 1 73 ? 4.667 2.398 -13.684 1.00 94.38 73 ASN A O 1
ATOM 557 N N . GLN A 1 74 ? 5.426 4.405 -13.034 1.00 95.69 74 GLN A N 1
ATOM 558 C CA . GLN A 1 74 ? 4.143 4.831 -12.462 1.00 95.69 74 GLN A CA 1
ATOM 559 C C . GLN A 1 74 ? 2.996 4.747 -13.484 1.00 95.69 74 GLN A C 1
ATOM 561 O O . GLN A 1 74 ? 1.899 4.283 -13.159 1.00 95.69 74 GLN A O 1
ATOM 566 N N . ARG A 1 75 ? 3.220 5.169 -14.739 1.00 96.25 75 ARG A N 1
ATOM 567 C CA . ARG A 1 75 ? 2.207 5.087 -15.811 1.00 96.25 75 ARG A CA 1
ATOM 568 C C . ARG A 1 75 ? 1.854 3.644 -16.158 1.00 96.25 75 ARG A C 1
ATOM 570 O O . ARG A 1 75 ? 0.672 3.355 -16.361 1.00 96.25 75 ARG A O 1
ATOM 577 N N . ILE A 1 76 ? 2.843 2.753 -16.210 1.00 96.06 76 ILE A N 1
ATOM 578 C CA . ILE A 1 76 ? 2.632 1.320 -16.455 1.00 96.06 76 ILE A CA 1
ATOM 579 C C . ILE A 1 76 ? 1.818 0.713 -15.309 1.00 96.06 76 ILE A C 1
ATOM 581 O O . ILE A 1 76 ? 0.764 0.126 -15.557 1.00 96.06 76 ILE A O 1
ATOM 585 N N . ILE A 1 77 ? 2.236 0.930 -14.059 1.00 96.81 77 ILE A N 1
ATOM 586 C CA . ILE A 1 77 ? 1.543 0.430 -12.864 1.00 96.81 77 ILE A CA 1
ATOM 587 C C . ILE A 1 77 ? 0.101 0.936 -12.829 1.00 96.81 77 ILE A C 1
ATOM 589 O O . ILE A 1 77 ? -0.827 0.155 -12.629 1.00 96.81 77 ILE A O 1
ATOM 593 N N . ARG A 1 78 ? -0.122 2.224 -13.115 1.00 97.19 78 ARG A N 1
ATOM 594 C CA . ARG A 1 78 ? -1.466 2.806 -13.216 1.00 97.19 78 ARG A CA 1
ATOM 595 C C . ARG A 1 78 ? -2.330 2.087 -14.245 1.00 97.19 78 ARG A C 1
ATOM 597 O O . ARG A 1 78 ? -3.500 1.828 -13.977 1.00 97.19 78 ARG A O 1
ATOM 604 N N . ALA A 1 79 ? -1.783 1.792 -15.423 1.00 97.12 79 ALA A N 1
ATOM 605 C CA . ALA A 1 79 ? -2.516 1.091 -16.471 1.00 97.12 79 ALA A CA 1
ATOM 606 C C . ALA A 1 79 ? -2.869 -0.345 -16.053 1.00 97.12 79 ALA A C 1
ATOM 608 O O . ALA A 1 79 ? -3.994 -0.783 -16.293 1.00 97.12 79 ALA A O 1
ATOM 609 N N . LEU A 1 80 ? -1.946 -1.054 -15.394 1.00 97.25 80 LEU A N 1
ATOM 610 C CA . LEU A 1 80 ? -2.188 -2.399 -14.866 1.00 97.25 80 LEU A CA 1
ATOM 611 C C . LEU A 1 80 ? -3.270 -2.386 -13.780 1.00 97.25 80 LEU A C 1
ATOM 613 O O . LEU A 1 80 ? -4.262 -3.098 -13.900 1.00 97.25 80 LEU A O 1
ATOM 617 N N . LEU A 1 81 ? -3.141 -1.520 -12.774 1.00 97.06 81 LEU A N 1
ATOM 618 C CA . LEU A 1 81 ? -4.108 -1.403 -11.679 1.00 97.06 81 LEU A CA 1
ATOM 619 C C . LEU A 1 81 ? -5.511 -1.033 -12.177 1.00 97.06 81 LEU A C 1
ATOM 621 O O . LEU A 1 81 ? -6.494 -1.634 -11.744 1.00 97.06 81 LEU A O 1
ATOM 625 N N . LYS A 1 82 ? -5.611 -0.122 -13.154 1.00 96.19 82 LYS A N 1
ATOM 626 C CA . LYS A 1 82 ? -6.890 0.210 -13.800 1.00 96.19 82 LYS A CA 1
ATOM 627 C C . LYS A 1 82 ? -7.501 -0.974 -14.543 1.00 96.19 82 LYS A C 1
ATOM 629 O O . LYS A 1 82 ? -8.711 -1.152 -14.473 1.00 96.19 82 LYS A O 1
ATOM 634 N N . LYS A 1 83 ? -6.691 -1.790 -15.231 1.00 96.19 83 LYS A N 1
ATOM 635 C CA . LYS A 1 83 ? -7.172 -3.019 -15.889 1.00 96.19 83 LYS A CA 1
ATOM 636 C C . LYS A 1 83 ? -7.703 -4.046 -14.886 1.00 96.19 83 LYS A C 1
ATOM 638 O O . LYS A 1 83 ? -8.630 -4.771 -15.223 1.00 96.19 83 LYS A O 1
ATOM 643 N N . ILE A 1 84 ? -7.138 -4.094 -13.678 1.00 95.38 84 ILE A N 1
ATOM 644 C CA . ILE A 1 84 ? -7.621 -4.965 -12.594 1.00 95.38 84 ILE A CA 1
ATOM 645 C C . ILE A 1 84 ? -8.902 -4.398 -11.946 1.00 95.38 84 ILE A C 1
ATOM 647 O O . ILE A 1 84 ? -9.700 -5.151 -11.397 1.00 95.38 84 ILE A O 1
ATOM 651 N N . GLY A 1 85 ? -9.138 -3.087 -12.052 1.00 94.94 85 GLY A N 1
ATOM 652 C CA . GLY A 1 85 ? -10.346 -2.417 -11.556 1.00 94.94 85 GLY A CA 1
ATOM 653 C C . GLY A 1 85 ? -10.115 -1.472 -10.375 1.00 94.94 85 GLY A C 1
ATOM 654 O O . GLY A 1 85 ? -11.083 -1.002 -9.781 1.00 94.94 85 GLY A O 1
ATOM 655 N N . TYR A 1 86 ? -8.860 -1.169 -10.031 1.00 96.31 86 TYR A N 1
ATOM 656 C CA . TYR A 1 86 ? -8.525 -0.171 -9.014 1.00 96.31 86 TYR A CA 1
ATOM 657 C C . TYR A 1 86 ? -8.515 1.235 -9.618 1.00 96.31 86 TYR A C 1
ATOM 659 O O . TYR A 1 86 ? -7.825 1.501 -10.607 1.00 96.31 86 TYR A O 1
ATOM 667 N N . SER A 1 87 ? -9.264 2.154 -9.007 1.00 93.12 87 SER A N 1
ATOM 668 C CA . SER A 1 87 ? -9.352 3.559 -9.434 1.00 93.12 87 SER A CA 1
ATOM 669 C C . SER A 1 87 ? -8.851 4.557 -8.393 1.00 93.12 87 SER A C 1
ATOM 671 O O . SER A 1 87 ? -8.375 5.625 -8.773 1.00 93.12 87 SER A O 1
ATOM 673 N N . ASN A 1 88 ? -8.928 4.222 -7.104 1.00 96.12 88 ASN A N 1
ATOM 674 C CA . ASN A 1 88 ? -8.469 5.076 -6.013 1.00 96.12 88 ASN A CA 1
ATOM 675 C C . ASN A 1 88 ? -6.986 4.802 -5.703 1.00 96.12 88 ASN A C 1
ATOM 677 O O . ASN A 1 88 ? -6.647 4.021 -4.816 1.00 96.12 88 ASN A O 1
ATOM 681 N N . ILE A 1 89 ? -6.100 5.404 -6.501 1.00 97.25 89 ILE A N 1
ATOM 682 C CA . ILE A 1 89 ? -4.653 5.173 -6.436 1.00 97.25 89 ILE A CA 1
ATOM 683 C C . ILE A 1 89 ? -3.937 6.504 -6.211 1.00 97.25 89 ILE A C 1
ATOM 685 O O . ILE A 1 89 ? -4.055 7.419 -7.029 1.00 97.25 89 ILE A O 1
ATOM 689 N N . VAL A 1 90 ? -3.155 6.579 -5.140 1.00 97.81 90 VAL A N 1
ATOM 690 C CA . VAL A 1 90 ? -2.222 7.671 -4.855 1.00 97.81 90 VAL A CA 1
ATOM 691 C C . VAL A 1 90 ? -0.832 7.239 -5.310 1.00 97.81 90 VAL A C 1
ATOM 693 O O . VAL A 1 90 ? -0.395 6.134 -4.995 1.00 97.81 90 VAL A O 1
ATOM 696 N N . PHE A 1 91 ? -0.152 8.092 -6.072 1.00 97.62 91 PHE A N 1
ATOM 697 C CA . PHE A 1 91 ? 1.224 7.866 -6.514 1.00 97.62 91 PHE A CA 1
ATOM 698 C C . PHE A 1 91 ? 2.145 8.822 -5.772 1.00 97.62 91 PHE A C 1
ATOM 700 O O . PHE A 1 91 ? 1.833 10.006 -5.701 1.00 97.62 91 PHE A O 1
ATOM 707 N N . ALA A 1 92 ? 3.264 8.305 -5.282 1.00 96.50 92 ALA A N 1
ATOM 708 C CA . ALA A 1 92 ? 4.336 9.081 -4.683 1.00 96.50 92 ALA A CA 1
ATOM 709 C C . ALA A 1 92 ? 5.644 8.806 -5.429 1.00 96.50 92 ALA A C 1
ATOM 711 O O . ALA A 1 92 ? 5.933 7.655 -5.772 1.00 96.50 92 ALA A O 1
ATOM 712 N N . SER A 1 93 ? 6.416 9.863 -5.683 1.00 94.12 93 SER A N 1
ATOM 713 C CA . SER A 1 93 ? 7.663 9.765 -6.467 1.00 94.12 93 SER A CA 1
ATOM 714 C C . SER A 1 93 ? 8.905 9.562 -5.597 1.00 94.12 93 SER A C 1
ATOM 716 O O . SER A 1 93 ? 9.983 9.274 -6.100 1.00 94.12 93 SER A O 1
ATOM 718 N N . ASP A 1 94 ? 8.761 9.693 -4.282 1.00 93.44 94 ASP A N 1
ATOM 719 C CA . ASP A 1 94 ? 9.808 9.400 -3.317 1.00 93.44 94 ASP A CA 1
ATOM 720 C C . ASP A 1 94 ? 9.197 8.916 -1.992 1.00 93.44 94 ASP A C 1
ATOM 722 O O . ASP A 1 94 ? 7.981 8.962 -1.773 1.00 93.44 94 ASP A O 1
ATOM 726 N N . GLY A 1 95 ? 10.045 8.421 -1.089 1.00 91.50 95 GLY A N 1
ATOM 727 C CA . GLY A 1 95 ? 9.581 7.899 0.194 1.00 91.50 95 GLY A CA 1
ATOM 728 C C . GLY A 1 95 ? 9.104 8.970 1.188 1.00 91.50 95 GLY A C 1
ATOM 729 O O . GLY A 1 95 ? 8.338 8.642 2.093 1.00 91.50 95 GLY A O 1
ATOM 730 N N . ALA A 1 96 ? 9.524 10.233 1.060 1.00 91.44 96 ALA A N 1
ATOM 731 C CA . ALA A 1 96 ? 9.065 11.314 1.936 1.00 91.44 96 ALA A CA 1
ATOM 732 C C . ALA A 1 96 ? 7.631 11.736 1.582 1.00 91.44 96 ALA A C 1
ATOM 734 O O . ALA A 1 96 ? 6.780 11.803 2.469 1.00 91.44 96 ALA A O 1
ATOM 735 N N . ASP A 1 97 ? 7.355 11.922 0.294 1.00 94.12 97 ASP A N 1
ATOM 736 C CA . ASP A 1 97 ? 6.031 12.162 -0.281 1.00 94.12 97 ASP A CA 1
ATOM 737 C C . ASP A 1 97 ? 5.069 11.008 0.046 1.00 94.12 97 ASP A C 1
ATOM 739 O O . ASP A 1 97 ? 3.946 11.197 0.523 1.00 94.12 97 ASP A O 1
ATOM 743 N N . ALA A 1 98 ? 5.555 9.771 -0.063 1.00 95.69 98 ALA A N 1
ATOM 744 C CA . ALA A 1 98 ? 4.761 8.605 0.287 1.00 95.69 98 ALA A CA 1
ATOM 745 C C . ALA A 1 98 ? 4.397 8.553 1.782 1.00 95.69 98 ALA A C 1
ATOM 747 O O . ALA A 1 98 ? 3.267 8.208 2.137 1.00 95.69 98 ALA A O 1
ATOM 748 N N . LEU A 1 99 ? 5.327 8.915 2.675 1.00 95.75 99 LEU A N 1
ATOM 749 C CA . LEU A 1 99 ? 5.052 9.026 4.111 1.00 95.75 99 LEU A CA 1
ATOM 750 C C . LEU A 1 99 ? 4.113 10.194 4.437 1.00 95.75 99 LEU A C 1
ATOM 752 O O . LEU A 1 99 ? 3.303 10.065 5.357 1.00 95.75 99 LEU A O 1
ATOM 756 N N . PHE A 1 100 ? 4.196 11.302 3.699 1.00 95.62 100 PHE A N 1
ATOM 757 C CA . PHE A 1 100 ? 3.257 12.415 3.819 1.00 95.62 100 PHE A CA 1
ATOM 758 C C . PHE A 1 100 ? 1.831 11.950 3.504 1.00 95.62 100 PHE A C 1
ATOM 760 O O . PHE A 1 100 ? 0.962 12.028 4.373 1.00 95.62 100 PHE A O 1
ATOM 767 N N . HIS A 1 101 ? 1.611 11.350 2.330 1.00 96.56 101 HIS A N 1
ATOM 768 C CA . HIS A 1 101 ? 0.309 10.797 1.946 1.00 96.56 101 HIS A CA 1
ATOM 769 C C . HIS A 1 101 ? -0.194 9.721 2.916 1.00 96.56 101 HIS A C 1
ATOM 771 O O . HIS A 1 101 ? -1.384 9.665 3.235 1.00 96.56 101 HIS A O 1
ATOM 777 N N . TYR A 1 102 ? 0.707 8.872 3.417 1.00 96.88 102 TYR A N 1
ATOM 778 C CA . TYR A 1 102 ? 0.380 7.864 4.421 1.00 96.88 102 TYR A CA 1
ATOM 779 C C . TYR A 1 102 ? -0.135 8.473 5.729 1.00 96.88 102 TYR A C 1
ATOM 781 O O . TYR A 1 102 ? -1.118 7.986 6.292 1.00 96.88 102 TYR A O 1
ATOM 789 N N . ASN A 1 103 ? 0.514 9.526 6.222 1.00 96.12 103 ASN A N 1
ATOM 790 C CA . ASN A 1 103 ? 0.116 10.174 7.466 1.00 96.12 103 ASN A CA 1
ATOM 791 C C . ASN A 1 103 ? -1.145 11.023 7.303 1.00 96.12 103 ASN A C 1
ATOM 793 O O . ASN A 1 103 ? -2.038 10.881 8.135 1.00 96.12 103 ASN A O 1
ATOM 797 N N . ASP A 1 104 ? -1.274 11.792 6.220 1.00 96.31 104 ASP A N 1
ATOM 798 C CA . ASP A 1 104 ? -2.481 12.582 5.931 1.00 96.31 104 ASP A CA 1
ATOM 799 C C . ASP A 1 104 ? -3.740 11.698 5.925 1.00 96.31 104 ASP A C 1
ATOM 801 O O . ASP A 1 104 ? -4.720 11.959 6.629 1.00 96.31 104 ASP A O 1
ATOM 805 N N . LEU A 1 105 ? -3.689 10.558 5.224 1.00 94.00 105 LEU A N 1
ATOM 806 C CA . LEU A 1 105 ? -4.828 9.644 5.178 1.00 94.00 105 LEU A CA 1
ATOM 807 C C . LEU A 1 105 ? -5.148 9.048 6.562 1.00 94.00 105 LEU A C 1
ATOM 809 O O . LEU A 1 105 ? -6.318 8.864 6.909 1.00 94.00 105 LEU A O 1
ATOM 813 N N . ARG A 1 106 ? -4.122 8.771 7.376 1.00 92.81 106 ARG A N 1
ATOM 814 C CA . ARG A 1 106 ? -4.288 8.258 8.746 1.00 92.81 106 ARG A CA 1
ATOM 815 C C . ARG A 1 106 ? -4.878 9.286 9.700 1.00 92.81 106 ARG A C 1
ATOM 817 O O . ARG A 1 106 ? -5.698 8.908 10.536 1.00 92.81 106 ARG A O 1
ATOM 824 N N . GLU A 1 107 ? -4.483 10.549 9.593 1.00 93.38 107 GLU A N 1
ATOM 825 C CA . GLU A 1 107 ? -5.032 11.650 10.395 1.00 93.38 107 GLU A CA 1
ATOM 826 C C . GLU A 1 107 ? -6.529 11.830 10.135 1.00 93.38 107 GLU A C 1
ATOM 828 O O . GLU A 1 107 ? -7.306 12.054 11.062 1.00 93.38 107 GLU A O 1
ATOM 833 N N . GLN A 1 108 ? -6.968 11.573 8.902 1.00 92.62 108 GLN A N 1
ATOM 834 C CA . GLN A 1 108 ? -8.382 11.517 8.527 1.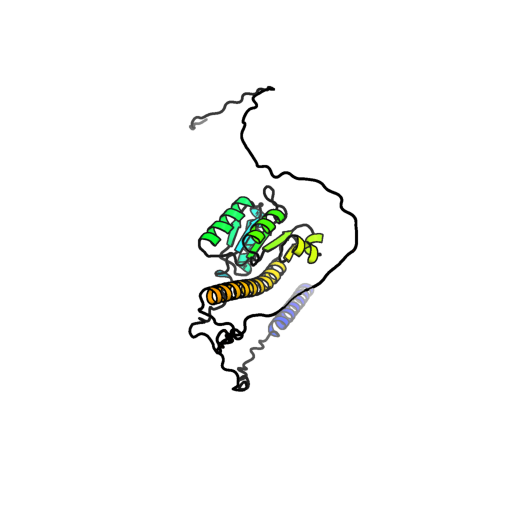00 92.62 108 GLN A CA 1
ATOM 835 C C . GLN A 1 108 ? -9.094 10.231 8.986 1.00 92.62 108 GLN A C 1
ATOM 837 O O . GLN A 1 108 ? -10.217 9.957 8.559 1.00 92.62 108 GLN A O 1
ATOM 842 N N . THR A 1 109 ? -8.465 9.406 9.830 1.00 87.81 109 THR A N 1
ATOM 843 C CA . THR A 1 109 ? -8.946 8.084 10.282 1.00 87.81 109 THR A CA 1
ATOM 844 C C . THR A 1 109 ? -9.209 7.080 9.151 1.00 87.81 109 THR A C 1
ATOM 846 O O . THR A 1 109 ? -9.907 6.080 9.338 1.00 87.81 109 THR A O 1
ATOM 849 N N . LYS A 1 110 ? -8.616 7.313 7.977 1.00 91.00 110 LYS A N 1
ATOM 850 C CA . LYS A 1 110 ? -8.653 6.420 6.816 1.00 91.00 110 LYS A CA 1
ATOM 851 C C . LYS A 1 110 ? -7.346 5.630 6.720 1.00 91.00 110 LYS A C 1
ATOM 853 O O . LYS A 1 110 ? -6.438 5.763 7.538 1.00 91.00 110 LYS A O 1
ATOM 858 N N . TYR A 1 111 ? -7.276 4.732 5.745 1.00 92.94 111 TYR A N 1
ATOM 859 C CA . TYR A 1 111 ? -6.119 3.872 5.539 1.00 92.94 111 TYR A CA 1
ATOM 860 C C . TYR A 1 111 ? -6.002 3.436 4.086 1.00 92.94 111 TYR A C 1
ATOM 862 O O . TYR A 1 111 ? -7.003 3.344 3.376 1.00 92.94 111 TYR A O 1
ATOM 870 N N . PHE A 1 112 ? -4.778 3.103 3.686 1.00 96.81 112 PHE A N 1
ATOM 871 C CA . PHE A 1 112 ? -4.528 2.393 2.442 1.00 96.81 112 PHE A CA 1
ATOM 872 C C . PHE A 1 112 ? -4.822 0.906 2.634 1.00 96.81 112 PHE A C 1
ATOM 874 O O . PHE A 1 112 ? -4.389 0.288 3.610 1.00 96.81 112 PHE A O 1
ATOM 881 N N . ASP A 1 113 ? -5.568 0.313 1.710 1.00 96.25 113 ASP A N 1
ATOM 882 C CA . ASP A 1 113 ? -5.814 -1.125 1.694 1.00 96.25 113 ASP A CA 1
ATOM 883 C C . ASP A 1 113 ? -4.512 -1.872 1.355 1.00 96.25 113 ASP A C 1
ATOM 885 O O . ASP A 1 113 ? -4.188 -2.860 2.012 1.00 96.25 113 ASP A O 1
ATOM 889 N N . VAL A 1 114 ? -3.720 -1.346 0.412 1.00 97.19 114 VAL A N 1
ATOM 890 C CA . VAL A 1 114 ? -2.428 -1.907 -0.017 1.00 97.19 114 VAL A CA 1
ATOM 891 C C . VAL A 1 114 ? -1.430 -0.796 -0.352 1.00 97.19 114 VAL A C 1
ATOM 893 O O . VAL A 1 114 ? -1.803 0.234 -0.914 1.00 97.19 114 VAL A O 1
ATOM 896 N N . ILE A 1 115 ? -0.153 -1.030 -0.039 1.00 97.94 115 ILE A N 1
ATOM 897 C CA . ILE A 1 115 ? 0.976 -0.211 -0.493 1.00 97.94 115 ILE A CA 1
ATOM 898 C C . ILE A 1 115 ? 1.844 -1.052 -1.431 1.00 97.94 115 ILE A C 1
ATOM 900 O O . ILE A 1 115 ? 2.324 -2.109 -1.023 1.00 97.94 115 ILE A O 1
ATOM 904 N N . LEU A 1 116 ? 2.042 -0.587 -2.665 1.00 97.75 116 LEU A N 1
ATOM 905 C CA . LEU A 1 116 ? 3.059 -1.094 -3.586 1.00 97.75 116 LEU A CA 1
ATOM 906 C C . LEU A 1 116 ? 4.292 -0.204 -3.455 1.00 97.75 116 LEU A C 1
ATOM 908 O O . LEU A 1 116 ? 4.214 0.995 -3.719 1.00 97.75 116 LEU A O 1
ATOM 912 N N . LEU A 1 117 ? 5.404 -0.780 -3.017 1.00 96.88 117 LEU A N 1
ATOM 913 C CA . LEU A 1 117 ? 6.609 -0.037 -2.675 1.00 96.88 117 LEU A CA 1
ATOM 914 C C . LEU A 1 117 ? 7.785 -0.532 -3.503 1.00 96.88 117 LEU A C 1
ATOM 916 O O . LEU A 1 117 ? 8.182 -1.689 -3.366 1.00 96.88 117 LEU A O 1
ATOM 920 N N . ASP A 1 118 ? 8.353 0.333 -4.337 1.00 95.12 118 ASP A N 1
ATOM 921 C CA . ASP A 1 118 ? 9.650 0.052 -4.936 1.00 95.12 118 ASP A CA 1
ATOM 922 C C . ASP A 1 118 ? 10.721 -0.095 -3.848 1.00 95.12 118 ASP A C 1
ATOM 924 O O . ASP A 1 118 ? 10.808 0.709 -2.916 1.00 95.12 118 ASP A O 1
ATOM 928 N N . GLN A 1 119 ? 11.536 -1.143 -3.954 1.00 90.38 119 GLN A N 1
ATOM 929 C CA . GLN A 1 119 ? 12.653 -1.349 -3.041 1.00 90.38 119 GLN A CA 1
ATOM 930 C C . GLN A 1 119 ? 13.760 -0.306 -3.273 1.00 90.38 119 GLN A C 1
ATOM 932 O O . GLN A 1 119 ? 14.374 0.174 -2.315 1.00 90.38 119 GLN A O 1
ATOM 937 N N . SER A 1 120 ? 14.021 0.044 -4.535 1.00 86.69 120 SER A N 1
ATOM 938 C CA . SER A 1 120 ? 15.197 0.815 -4.956 1.00 86.69 120 SER A CA 1
ATOM 939 C C . SER A 1 120 ? 14.892 2.302 -5.146 1.00 86.69 120 SER A C 1
ATOM 941 O O . SER A 1 120 ? 15.081 2.843 -6.226 1.00 86.69 120 SER A O 1
ATOM 943 N N . LEU A 1 121 ? 14.458 2.972 -4.077 1.00 88.56 121 LEU A N 1
ATOM 944 C CA . LEU A 1 121 ? 14.210 4.417 -4.082 1.00 88.56 121 LEU A CA 1
ATOM 945 C C . LEU A 1 121 ? 15.491 5.233 -3.797 1.00 88.56 121 LEU A C 1
ATOM 947 O O . LEU A 1 121 ? 16.305 4.818 -2.967 1.00 88.56 121 LEU A O 1
ATOM 951 N N . PRO A 1 122 ? 15.657 6.425 -4.404 1.00 83.44 122 PRO A N 1
ATOM 952 C CA . PRO A 1 122 ? 16.910 7.185 -4.347 1.00 83.44 122 PRO A CA 1
ATOM 953 C C . PRO A 1 122 ? 17.181 7.891 -3.008 1.00 83.44 122 PRO A C 1
ATOM 955 O O . PRO A 1 122 ? 18.340 8.068 -2.639 1.00 83.44 122 PRO A O 1
ATOM 958 N N . THR A 1 123 ? 16.148 8.329 -2.278 1.00 84.56 123 THR A N 1
ATOM 959 C CA . THR A 1 123 ? 16.315 9.164 -1.064 1.00 84.56 123 THR A CA 1
ATOM 960 C C . THR A 1 123 ? 16.023 8.410 0.229 1.00 84.56 123 THR A C 1
ATOM 962 O O . THR A 1 123 ? 16.816 8.445 1.166 1.00 84.56 123 THR A O 1
ATOM 965 N N . LEU A 1 124 ? 14.872 7.742 0.298 1.00 88.06 124 LEU A N 1
ATOM 966 C CA . LEU A 1 124 ? 14.472 6.901 1.423 1.00 88.06 124 LEU A CA 1
ATOM 967 C C . LEU A 1 124 ? 14.232 5.504 0.876 1.00 88.06 124 LEU A C 1
ATOM 969 O O . LEU A 1 124 ? 13.321 5.336 0.070 1.00 88.06 124 LEU A O 1
ATOM 973 N N . SER A 1 125 ? 15.033 4.532 1.314 1.00 89.38 125 SER A N 1
ATOM 974 C CA . SER A 1 125 ? 14.920 3.158 0.825 1.00 89.38 125 SER A CA 1
ATOM 975 C C . SER A 1 125 ? 13.530 2.578 1.106 1.00 89.38 125 SER A C 1
ATOM 977 O O . SER A 1 125 ? 12.882 2.928 2.104 1.00 89.38 125 SER A O 1
ATOM 979 N N . GLY A 1 126 ? 13.075 1.661 0.246 1.00 91.00 126 GLY A N 1
ATOM 980 C CA . GLY A 1 126 ? 11.819 0.947 0.481 1.00 91.00 126 GLY A CA 1
ATOM 981 C C . GLY A 1 126 ? 11.832 0.205 1.824 1.00 91.00 126 GLY A C 1
ATOM 982 O O . GLY A 1 126 ? 10.839 0.209 2.553 1.00 91.00 126 GLY A O 1
ATOM 983 N N . ASP A 1 127 ? 12.986 -0.340 2.211 1.00 92.75 127 ASP A N 1
ATOM 984 C CA . ASP A 1 127 ? 13.154 -1.081 3.464 1.00 92.75 127 ASP A CA 1
ATOM 985 C C . ASP A 1 127 ? 12.968 -0.156 4.682 1.00 92.75 127 ASP A C 1
ATOM 987 O O . ASP A 1 127 ? 12.192 -0.455 5.596 1.00 92.75 127 ASP A O 1
ATOM 991 N N . ASP A 1 128 ? 13.590 1.027 4.667 1.00 93.69 128 ASP A N 1
ATOM 992 C CA . ASP A 1 128 ? 13.433 2.025 5.730 1.00 93.69 128 ASP A CA 1
ATOM 993 C C . ASP A 1 128 ? 11.997 2.540 5.824 1.00 93.69 128 ASP A C 1
ATOM 995 O O . ASP A 1 128 ? 11.454 2.724 6.922 1.00 93.69 128 ASP A O 1
ATOM 999 N N . MET A 1 129 ? 11.361 2.777 4.676 1.00 94.62 129 MET A N 1
ATOM 1000 C CA . MET A 1 129 ? 9.969 3.200 4.617 1.00 94.62 129 MET A CA 1
ATOM 1001 C C . MET A 1 129 ? 9.038 2.120 5.182 1.00 94.62 129 MET A C 1
ATOM 1003 O O . MET A 1 129 ? 8.167 2.433 6.002 1.00 94.62 129 MET A O 1
ATOM 1007 N N . CYS A 1 130 ? 9.251 0.855 4.813 1.00 95.62 130 CYS A N 1
ATOM 1008 C CA . CYS A 1 130 ? 8.517 -0.287 5.345 1.00 95.62 130 CYS A CA 1
ATOM 1009 C C . CYS A 1 130 ? 8.608 -0.323 6.875 1.00 95.62 130 CYS A C 1
ATOM 1011 O O . CYS A 1 130 ? 7.585 -0.331 7.565 1.00 95.62 130 CYS A O 1
ATOM 1013 N N . LEU A 1 131 ? 9.819 -0.227 7.432 1.00 94.94 131 LEU A N 1
ATOM 1014 C CA . LEU A 1 131 ? 10.039 -0.210 8.879 1.00 94.94 131 LEU A CA 1
ATOM 1015 C C . LEU A 1 131 ? 9.344 0.971 9.572 1.00 94.94 131 LEU A C 1
ATOM 1017 O O . LEU A 1 131 ? 8.754 0.798 10.644 1.00 94.94 131 LEU A O 1
ATOM 1021 N N . ARG A 1 132 ? 9.374 2.170 8.976 1.00 95.62 132 ARG A N 1
ATOM 1022 C CA . ARG A 1 132 ? 8.663 3.349 9.506 1.00 95.62 132 ARG A CA 1
ATOM 1023 C C . ARG A 1 132 ? 7.154 3.124 9.533 1.00 95.62 132 ARG A C 1
ATOM 1025 O O . ARG A 1 132 ? 6.529 3.358 10.567 1.00 95.62 132 ARG A O 1
ATOM 1032 N N . ILE A 1 133 ? 6.578 2.603 8.452 1.00 95.94 133 ILE A N 1
ATOM 1033 C CA . ILE A 1 133 ? 5.147 2.287 8.392 1.00 95.94 133 ILE A CA 1
ATOM 1034 C C . ILE A 1 133 ? 4.791 1.205 9.410 1.00 95.94 133 ILE A C 1
ATOM 1036 O O . ILE A 1 133 ? 3.805 1.351 10.127 1.00 95.94 133 ILE A O 1
ATOM 1040 N N . ARG A 1 134 ? 5.614 0.164 9.564 1.00 95.00 134 ARG A N 1
ATOM 1041 C CA . ARG A 1 134 ? 5.391 -0.917 10.538 1.00 95.00 134 ARG A CA 1
ATOM 1042 C C . ARG A 1 134 ? 5.389 -0.444 11.986 1.00 95.00 134 ARG A C 1
ATOM 1044 O O . ARG A 1 134 ? 4.650 -1.006 12.796 1.00 95.00 134 ARG A O 1
ATOM 1051 N N . LYS A 1 135 ? 6.175 0.584 12.323 1.00 95.12 135 LYS A N 1
ATOM 1052 C CA . LYS A 1 135 ? 6.138 1.225 13.651 1.00 95.12 135 LYS A CA 1
ATOM 1053 C C . LYS A 1 135 ? 4.809 1.942 13.909 1.00 95.12 135 LYS A C 1
ATOM 1055 O O . LYS A 1 135 ? 4.371 1.995 15.053 1.00 95.12 135 LYS A O 1
ATOM 1060 N N . LEU A 1 136 ? 4.171 2.463 12.861 1.00 93.25 136 LEU A N 1
ATOM 1061 C CA . LEU A 1 136 ? 2.910 3.206 12.936 1.00 93.25 136 LEU A CA 1
ATOM 1062 C C . LEU A 1 136 ? 1.676 2.298 12.851 1.00 93.25 136 LEU A C 1
ATOM 1064 O O . LEU A 1 136 ? 0.707 2.498 13.581 1.00 93.25 136 LEU A O 1
ATOM 1068 N N . ASP A 1 137 ? 1.703 1.311 11.957 1.00 93.44 137 ASP A N 1
ATOM 1069 C CA . ASP A 1 137 ? 0.634 0.344 11.727 1.00 93.44 137 ASP A CA 1
ATOM 1070 C C . ASP A 1 137 ? 1.223 -1.023 11.346 1.00 93.44 137 ASP A C 1
ATOM 1072 O O . ASP A 1 137 ? 1.669 -1.275 10.222 1.00 93.44 137 ASP A O 1
ATOM 1076 N N . ARG A 1 138 ? 1.172 -1.959 12.297 1.00 92.31 138 ARG A N 1
ATOM 1077 C CA . ARG A 1 138 ? 1.612 -3.348 12.085 1.00 92.31 138 ARG A CA 1
ATOM 1078 C C . ARG A 1 138 ? 0.657 -4.144 11.191 1.00 92.31 138 ARG A C 1
ATOM 1080 O O . ARG A 1 138 ? 0.970 -5.273 10.827 1.00 92.31 138 ARG A O 1
ATOM 1087 N N . THR A 1 139 ? -0.526 -3.607 10.899 1.00 93.25 139 THR A N 1
ATOM 1088 C CA . THR A 1 139 ? -1.568 -4.276 10.115 1.00 93.25 139 THR A CA 1
ATOM 1089 C C . THR A 1 139 ? -1.596 -3.871 8.653 1.00 93.25 139 THR A C 1
ATOM 1091 O O . THR A 1 139 ? -2.215 -4.588 7.869 1.00 93.25 139 THR A O 1
ATOM 1094 N N . GLN A 1 140 ? -0.913 -2.785 8.285 1.00 96.38 140 GLN A N 1
ATOM 1095 C CA . GLN A 1 140 ? -0.843 -2.311 6.908 1.00 96.38 140 GLN A CA 1
ATOM 1096 C C . GLN A 1 140 ? -0.348 -3.424 5.974 1.00 96.38 140 GLN A C 1
ATOM 1098 O O . GLN A 1 140 ? 0.546 -4.178 6.342 1.00 96.38 140 GLN A O 1
ATOM 1103 N N . VAL A 1 141 ? -0.900 -3.536 4.771 1.00 97.31 141 VAL A N 1
ATOM 1104 C CA . VAL A 1 141 ? -0.345 -4.428 3.745 1.00 97.31 141 VAL A CA 1
ATOM 1105 C C . VAL A 1 141 ? 0.712 -3.663 2.960 1.00 97.31 141 VAL A C 1
ATOM 1107 O O . VAL A 1 141 ? 0.416 -2.574 2.461 1.00 97.31 141 VAL A O 1
ATOM 1110 N N . ILE A 1 142 ? 1.922 -4.219 2.867 1.00 97.69 142 ILE A N 1
ATOM 1111 C CA . ILE A 1 142 ? 3.044 -3.644 2.112 1.00 97.69 142 ILE A CA 1
ATOM 1112 C C . ILE A 1 142 ? 3.635 -4.725 1.211 1.00 97.69 142 ILE A C 1
ATOM 1114 O O . ILE A 1 142 ? 4.174 -5.719 1.699 1.00 97.69 142 ILE A O 1
ATOM 1118 N N . ILE A 1 143 ? 3.547 -4.507 -0.095 1.00 97.31 143 ILE A N 1
ATOM 1119 C CA . ILE A 1 143 ? 4.098 -5.385 -1.122 1.00 97.31 143 ILE A CA 1
ATOM 1120 C C . ILE A 1 143 ? 5.300 -4.687 -1.753 1.00 97.31 143 ILE A C 1
ATOM 1122 O O . ILE A 1 143 ? 5.177 -3.577 -2.274 1.00 97.31 143 ILE A O 1
ATOM 1126 N N . SER A 1 144 ? 6.457 -5.340 -1.706 1.00 96.31 144 SER A N 1
ATOM 1127 C CA . SER A 1 144 ? 7.669 -4.846 -2.359 1.00 96.31 144 SER A CA 1
ATOM 1128 C C . SER A 1 144 ? 7.613 -5.117 -3.863 1.00 96.31 144 SER A C 1
ATOM 1130 O O . SER A 1 144 ? 7.250 -6.213 -4.283 1.00 96.31 144 SER A O 1
ATOM 1132 N N . CYS A 1 145 ? 7.995 -4.142 -4.679 1.00 94.81 145 CYS A N 1
ATOM 1133 C CA . CYS A 1 145 ? 8.286 -4.318 -6.097 1.00 94.81 145 CYS A CA 1
ATOM 1134 C C . CYS A 1 145 ? 9.806 -4.266 -6.255 1.00 94.81 145 CYS A C 1
ATOM 1136 O O . CYS A 1 145 ? 10.403 -3.212 -6.059 1.00 94.81 145 CYS A O 1
ATOM 1138 N N . SER A 1 146 ? 10.445 -5.390 -6.578 1.00 91.06 146 SER A N 1
ATOM 1139 C CA . SER A 1 146 ? 11.905 -5.503 -6.520 1.00 91.06 146 SER A CA 1
ATOM 1140 C C . SER A 1 146 ? 12.497 -6.139 -7.773 1.00 91.06 146 SER A C 1
ATOM 1142 O O . SER A 1 146 ? 11.951 -7.089 -8.327 1.00 91.06 146 SER A O 1
ATOM 1144 N N . ALA A 1 147 ? 13.653 -5.639 -8.213 1.00 89.25 147 ALA A N 1
ATOM 1145 C CA . ALA A 1 147 ? 14.494 -6.320 -9.200 1.00 89.25 147 ALA A CA 1
ATOM 1146 C C . ALA A 1 147 ? 15.368 -7.428 -8.566 1.00 89.25 147 ALA A C 1
ATOM 1148 O O . ALA A 1 147 ? 15.947 -8.253 -9.274 1.00 89.25 147 ALA A O 1
ATOM 1149 N N . ASN A 1 148 ? 15.469 -7.472 -7.233 1.00 86.06 148 ASN A N 1
ATOM 1150 C CA . ASN A 1 148 ? 16.250 -8.467 -6.511 1.00 86.06 148 ASN A CA 1
ATOM 1151 C C . ASN A 1 148 ? 15.497 -9.803 -6.445 1.00 86.06 148 ASN A C 1
ATOM 1153 O O . ASN A 1 148 ? 14.597 -10.003 -5.629 1.00 86.06 148 ASN A O 1
ATOM 1157 N N . THR A 1 149 ? 15.919 -10.753 -7.277 1.00 83.62 149 THR A N 1
ATOM 1158 C CA . THR A 1 149 ? 15.306 -12.086 -7.349 1.00 83.62 149 THR A CA 1
ATOM 1159 C C . THR A 1 149 ? 15.427 -12.864 -6.035 1.00 83.62 149 THR A C 1
ATOM 1161 O O . THR A 1 149 ? 14.512 -13.608 -5.699 1.00 83.62 149 THR A O 1
ATOM 1164 N N . HIS A 1 150 ? 16.494 -12.660 -5.252 1.00 85.19 150 HIS A N 1
ATOM 1165 C CA . HIS A 1 150 ? 16.661 -13.344 -3.965 1.00 85.19 150 HIS A CA 1
ATOM 1166 C C . HIS A 1 150 ? 15.577 -12.932 -2.963 1.00 85.19 150 HIS A C 1
ATOM 1168 O O . HIS A 1 150 ? 14.992 -13.785 -2.308 1.00 85.19 150 HIS A O 1
ATOM 1174 N N . LEU A 1 151 ? 15.241 -11.638 -2.902 1.00 84.75 151 LEU A N 1
ATOM 1175 C CA . LEU A 1 151 ? 14.151 -11.145 -2.054 1.00 84.75 151 LEU A CA 1
ATOM 1176 C C . LEU A 1 151 ? 12.792 -11.729 -2.464 1.00 84.75 151 LEU A C 1
ATOM 1178 O O . LEU A 1 151 ? 11.971 -12.044 -1.609 1.00 84.75 151 LEU A O 1
ATOM 1182 N N . VAL A 1 152 ? 12.555 -11.871 -3.769 1.00 86.12 152 VAL A N 1
ATOM 1183 C CA . VAL A 1 152 ? 11.299 -12.421 -4.305 1.00 86.12 152 VAL A CA 1
ATOM 1184 C C . VAL A 1 152 ? 11.186 -13.926 -4.044 1.00 86.12 152 VAL A C 1
ATOM 1186 O O . VAL A 1 152 ? 10.091 -14.432 -3.812 1.00 86.12 152 VAL A O 1
ATOM 1189 N N . GLN A 1 153 ? 12.306 -14.649 -4.076 1.00 88.69 153 GLN A N 1
ATOM 1190 C CA . GLN A 1 153 ? 12.343 -16.099 -3.881 1.00 88.69 153 GLN A CA 1
ATOM 1191 C C . GLN A 1 153 ? 12.422 -16.530 -2.413 1.00 88.69 153 GLN A C 1
ATOM 1193 O O . GLN A 1 153 ? 12.162 -17.699 -2.132 1.00 88.69 153 GLN A O 1
ATOM 1198 N N . ASP A 1 154 ? 12.752 -15.618 -1.495 1.00 91.12 154 ASP A N 1
ATOM 1199 C CA . ASP A 1 154 ? 12.891 -15.893 -0.064 1.00 91.12 154 ASP A CA 1
ATOM 1200 C C . ASP A 1 154 ? 11.793 -15.187 0.767 1.00 91.12 154 ASP A C 1
ATOM 1202 O O . ASP A 1 154 ? 11.924 -14.016 1.154 1.00 91.12 154 ASP A O 1
ATOM 1206 N N . PRO A 1 155 ? 10.698 -15.900 1.104 1.00 90.06 155 PRO A N 1
ATOM 1207 C CA . PRO A 1 155 ? 9.634 -15.369 1.949 1.00 90.06 155 PRO A CA 1
ATOM 1208 C C . PRO A 1 155 ? 10.078 -15.032 3.378 1.00 90.06 155 PRO A C 1
ATOM 1210 O O . PRO A 1 155 ? 9.406 -14.246 4.054 1.00 90.06 155 PRO A O 1
ATOM 1213 N N . GLU A 1 156 ? 11.148 -15.648 3.889 1.00 91.38 156 GLU A N 1
ATOM 1214 C CA . GLU A 1 156 ? 11.656 -15.358 5.230 1.00 91.38 156 GLU A CA 1
ATOM 1215 C C . GLU A 1 156 ? 12.385 -14.023 5.247 1.00 91.38 156 GLU A C 1
ATOM 1217 O O . GLU A 1 156 ? 12.084 -13.186 6.103 1.00 91.38 156 GLU A O 1
ATOM 1222 N N . LEU A 1 157 ? 13.246 -13.782 4.257 1.00 90.44 157 LEU A N 1
ATOM 1223 C CA . LEU A 1 157 ? 13.902 -12.492 4.061 1.00 90.44 157 LEU A CA 1
ATOM 1224 C C . LEU A 1 157 ? 12.878 -11.372 3.844 1.00 90.44 157 LEU A C 1
ATOM 1226 O O . LEU A 1 157 ? 12.952 -10.328 4.494 1.00 90.44 157 LEU A O 1
ATOM 1230 N N . CYS A 1 158 ? 11.878 -11.612 2.994 1.00 92.19 158 CYS A N 1
ATOM 1231 C CA . CYS A 1 158 ? 10.782 -10.677 2.743 1.00 92.19 158 CYS A CA 1
ATOM 1232 C C . CYS A 1 158 ? 10.088 -10.249 4.051 1.00 92.19 158 CYS A C 1
ATOM 1234 O O . CYS A 1 158 ? 9.945 -9.057 4.343 1.00 92.19 158 CYS A O 1
ATOM 1236 N N . ARG A 1 159 ? 9.752 -11.227 4.900 1.00 91.69 159 ARG A N 1
ATOM 1237 C CA . ARG A 1 159 ? 9.119 -10.987 6.202 1.00 91.69 159 ARG A CA 1
ATOM 1238 C C . ARG A 1 159 ? 10.058 -10.320 7.205 1.00 91.69 159 ARG A C 1
ATOM 1240 O O . ARG A 1 159 ? 9.597 -9.500 7.997 1.00 91.69 159 ARG A O 1
ATOM 1247 N N . ALA A 1 160 ? 11.346 -10.660 7.188 1.00 92.44 160 ALA A N 1
ATOM 1248 C CA . ALA A 1 160 ? 12.353 -10.073 8.069 1.00 92.44 160 ALA A CA 1
ATOM 1249 C C . ALA A 1 160 ? 12.525 -8.567 7.816 1.00 92.44 160 ALA A C 1
ATOM 1251 O O . ALA A 1 160 ? 12.649 -7.797 8.768 1.00 92.44 160 ALA A O 1
ATOM 1252 N N . LEU A 1 161 ? 12.434 -8.139 6.553 1.00 91.94 161 LEU A N 1
ATOM 1253 C CA . LEU A 1 161 ? 12.422 -6.725 6.156 1.00 91.94 161 LEU A CA 1
ATOM 1254 C C . LEU A 1 161 ? 11.073 -6.029 6.423 1.00 91.94 161 LEU A C 1
ATOM 1256 O O . LEU A 1 161 ? 10.954 -4.812 6.305 1.00 91.94 161 LEU A O 1
ATOM 1260 N N . GLY A 1 162 ? 10.051 -6.787 6.825 1.00 93.44 162 GLY A N 1
ATOM 1261 C CA . GLY A 1 162 ? 8.733 -6.278 7.194 1.00 93.44 162 GLY A CA 1
ATOM 1262 C C . GLY A 1 162 ? 7.712 -6.263 6.057 1.00 93.44 162 GLY A C 1
ATOM 1263 O O . GLY A 1 162 ? 6.573 -5.857 6.297 1.00 93.44 162 GLY A O 1
ATOM 1264 N N . TYR A 1 163 ? 8.059 -6.718 4.856 1.00 96.00 163 TYR A N 1
ATOM 1265 C CA . TYR A 1 163 ? 7.105 -6.843 3.755 1.00 96.00 163 TYR A CA 1
ATOM 1266 C C . TYR A 1 163 ? 6.145 -8.013 3.981 1.00 96.00 163 TYR A C 1
ATOM 1268 O O . TYR A 1 163 ? 6.441 -8.969 4.700 1.00 96.00 163 TYR A O 1
ATOM 1276 N N . ASP A 1 164 ? 4.964 -7.915 3.378 1.00 95.69 164 ASP A N 1
ATOM 1277 C CA . ASP A 1 164 ? 4.005 -9.015 3.333 1.00 95.69 164 ASP A CA 1
ATOM 1278 C C . ASP A 1 164 ? 4.337 -9.981 2.185 1.00 95.69 164 ASP A C 1
ATOM 1280 O O . ASP A 1 164 ? 4.324 -11.195 2.380 1.00 95.69 164 ASP A O 1
ATOM 1284 N N . GLU A 1 165 ? 4.699 -9.444 1.018 1.00 95.25 165 GLU A N 1
ATOM 1285 C CA . GLU A 1 165 ? 5.178 -10.202 -0.143 1.00 95.25 165 GLU A CA 1
ATOM 1286 C C . GLU A 1 165 ? 6.062 -9.312 -1.033 1.00 95.25 165 GLU A C 1
ATOM 1288 O O . GLU A 1 165 ? 6.007 -8.082 -0.946 1.00 95.25 165 GLU A O 1
ATOM 1293 N N . ALA A 1 166 ? 6.879 -9.925 -1.888 1.00 95.38 166 ALA A N 1
ATOM 1294 C CA . ALA A 1 166 ? 7.678 -9.241 -2.897 1.00 95.38 166 ALA A CA 1
ATOM 1295 C C . ALA A 1 166 ? 7.299 -9.738 -4.300 1.00 95.38 166 ALA A C 1
ATOM 1297 O O . ALA A 1 166 ? 7.138 -10.936 -4.519 1.00 95.38 166 ALA A O 1
ATOM 1298 N N . ILE A 1 167 ? 7.172 -8.815 -5.253 1.00 94.75 167 ILE A N 1
ATOM 1299 C CA . ILE A 1 167 ? 6.913 -9.090 -6.668 1.00 94.75 167 ILE A CA 1
ATOM 1300 C C . ILE A 1 167 ? 8.147 -8.694 -7.473 1.00 94.75 167 ILE A C 1
ATOM 1302 O O . ILE A 1 167 ? 8.683 -7.595 -7.305 1.00 94.75 167 ILE A O 1
ATOM 1306 N N . ALA A 1 168 ? 8.576 -9.575 -8.376 1.00 93.69 168 ALA A N 1
ATOM 1307 C CA . ALA A 1 168 ? 9.664 -9.279 -9.295 1.00 93.69 168 ALA A CA 1
ATOM 1308 C C . ALA A 1 168 ? 9.267 -8.196 -10.308 1.00 93.69 168 ALA A C 1
ATOM 1310 O O . ALA A 1 168 ? 8.203 -8.264 -10.927 1.00 93.69 168 ALA A O 1
ATOM 1311 N N . LYS A 1 169 ? 10.159 -7.228 -10.527 1.00 90.38 169 LYS A N 1
ATOM 1312 C CA . LYS A 1 169 ? 10.127 -6.351 -11.701 1.00 90.38 169 LYS A CA 1
ATOM 1313 C C . LYS A 1 169 ? 10.680 -7.123 -12.920 1.00 90.38 169 LYS A C 1
ATOM 1315 O O . LYS A 1 169 ? 11.665 -7.846 -12.767 1.00 90.38 169 LYS A O 1
ATOM 1320 N N . PRO A 1 170 ? 10.107 -6.969 -14.129 1.00 91.19 170 PRO A N 1
ATOM 1321 C CA . PRO A 1 170 ? 8.974 -6.108 -14.480 1.00 91.19 170 PRO A CA 1
ATOM 1322 C C . PRO A 1 170 ? 7.624 -6.667 -13.998 1.00 91.19 170 PRO A C 1
ATOM 1324 O O . PRO A 1 170 ? 7.404 -7.875 -14.000 1.00 91.19 170 PRO A O 1
ATOM 1327 N N . LEU A 1 171 ? 6.704 -5.775 -13.613 1.00 92.94 171 LEU A N 1
ATOM 1328 C CA . LEU A 1 171 ? 5.378 -6.166 -13.126 1.00 92.94 171 LEU A CA 1
ATOM 1329 C C . LEU A 1 171 ? 4.468 -6.601 -14.282 1.00 92.94 171 LEU A C 1
ATOM 1331 O O . LEU A 1 171 ? 4.220 -5.838 -15.217 1.00 92.94 171 LEU A O 1
ATOM 1335 N N . TYR A 1 172 ? 3.916 -7.808 -14.172 1.00 93.69 172 TYR A N 1
ATOM 1336 C CA . TYR A 1 172 ? 2.937 -8.359 -15.109 1.00 93.69 172 TYR A CA 1
ATOM 1337 C C . TYR A 1 172 ? 1.524 -8.318 -14.524 1.00 93.69 172 TYR A C 1
ATOM 1339 O O . TYR A 1 172 ? 1.347 -8.382 -13.308 1.00 93.69 172 TYR A O 1
ATOM 1347 N N . LEU A 1 173 ? 0.514 -8.227 -15.397 1.00 95.50 173 LEU A N 1
ATOM 1348 C CA . LEU A 1 173 ? -0.891 -8.081 -14.999 1.00 95.50 173 LEU A CA 1
ATOM 1349 C C . LEU A 1 173 ? -1.360 -9.216 -14.079 1.00 95.50 173 LEU A C 1
ATOM 1351 O O . LEU A 1 173 ? -1.910 -8.933 -13.019 1.00 95.50 173 LEU A O 1
ATOM 1355 N N . ASP A 1 174 ? -1.120 -10.466 -14.476 1.00 95.19 174 ASP A N 1
ATOM 1356 C CA . ASP A 1 174 ? -1.604 -11.642 -13.745 1.00 95.19 174 ASP A CA 1
ATOM 1357 C C . ASP A 1 174 ? -0.906 -11.771 -12.388 1.00 95.19 174 ASP A C 1
ATOM 1359 O O . ASP A 1 174 ? -1.567 -11.862 -11.360 1.00 95.19 174 ASP A O 1
ATOM 1363 N N . ALA A 1 175 ? 0.423 -11.626 -12.362 1.00 93.38 175 ALA A N 1
ATOM 1364 C CA . ALA A 1 175 ? 1.197 -11.655 -11.121 1.00 93.38 175 ALA A CA 1
ATOM 1365 C C . ALA A 1 175 ? 0.764 -10.553 -10.137 1.00 93.38 175 ALA A C 1
ATOM 1367 O O . ALA A 1 175 ? 0.598 -10.809 -8.945 1.00 93.38 175 ALA A O 1
ATOM 1368 N N . LEU A 1 176 ? 0.545 -9.327 -10.628 1.00 96.31 176 LEU A N 1
ATOM 1369 C CA . LEU A 1 176 ? 0.069 -8.225 -9.793 1.00 96.31 176 LEU A CA 1
ATOM 1370 C C . LEU A 1 176 ? -1.346 -8.495 -9.268 1.00 96.31 176 LEU A C 1
ATOM 1372 O O . LEU A 1 176 ? -1.618 -8.256 -8.093 1.00 96.31 176 LEU A O 1
ATOM 1376 N N . ARG A 1 177 ? -2.240 -9.011 -10.117 1.00 96.06 177 ARG A N 1
ATOM 1377 C CA . ARG A 1 177 ? -3.608 -9.362 -9.729 1.00 96.06 177 ARG A CA 1
ATOM 1378 C C . ARG A 1 177 ? -3.628 -10.433 -8.643 1.00 96.06 177 ARG A C 1
ATOM 1380 O O . ARG A 1 177 ? -4.263 -10.220 -7.616 1.00 96.06 177 ARG A O 1
ATOM 1387 N N . ASP A 1 178 ? -2.890 -11.522 -8.826 1.00 95.50 178 ASP A N 1
ATOM 1388 C CA . ASP A 1 178 ? -2.857 -12.647 -7.885 1.00 95.50 178 ASP A CA 1
ATOM 1389 C C . ASP A 1 178 ? -2.342 -12.233 -6.502 1.00 95.50 178 ASP A C 1
ATOM 1391 O O . ASP A 1 178 ? -2.797 -12.728 -5.466 1.00 95.50 178 ASP A O 1
ATOM 1395 N N . VAL A 1 179 ? -1.375 -11.317 -6.459 1.00 95.50 179 VAL A N 1
ATOM 1396 C CA . VAL A 1 179 ? -0.852 -10.779 -5.199 1.00 95.50 179 VAL A CA 1
ATOM 1397 C C . VAL A 1 179 ? -1.879 -9.849 -4.544 1.00 95.50 179 VAL A C 1
ATOM 1399 O O . VAL A 1 179 ? -2.148 -9.986 -3.349 1.00 95.50 179 VAL A O 1
ATOM 1402 N N . LEU A 1 180 ? -2.503 -8.943 -5.303 1.00 95.88 180 LEU A N 1
ATOM 1403 C CA . LEU A 1 180 ? -3.513 -8.023 -4.768 1.00 95.88 180 LEU A CA 1
ATOM 1404 C C . LEU A 1 180 ? -4.753 -8.761 -4.244 1.00 95.88 180 LEU A C 1
ATOM 1406 O O . LEU A 1 180 ? -5.198 -8.476 -3.130 1.00 95.88 180 LEU A O 1
ATOM 1410 N N . ASP A 1 181 ? -5.264 -9.741 -4.991 1.00 93.50 181 ASP A N 1
ATOM 1411 C CA . ASP A 1 181 ? -6.448 -10.521 -4.612 1.00 93.50 181 ASP A CA 1
ATOM 1412 C C . ASP A 1 181 ? -6.206 -11.291 -3.301 1.00 93.50 181 ASP A C 1
ATOM 1414 O O . ASP A 1 181 ? -7.062 -11.308 -2.411 1.00 93.50 181 ASP A O 1
ATOM 1418 N N . ARG A 1 182 ? -5.005 -11.859 -3.118 1.00 93.56 182 ARG A N 1
ATOM 1419 C CA . ARG A 1 182 ? -4.621 -12.525 -1.862 1.00 93.56 182 ARG A CA 1
ATOM 1420 C C . ARG A 1 182 ? -4.517 -11.546 -0.695 1.00 93.56 1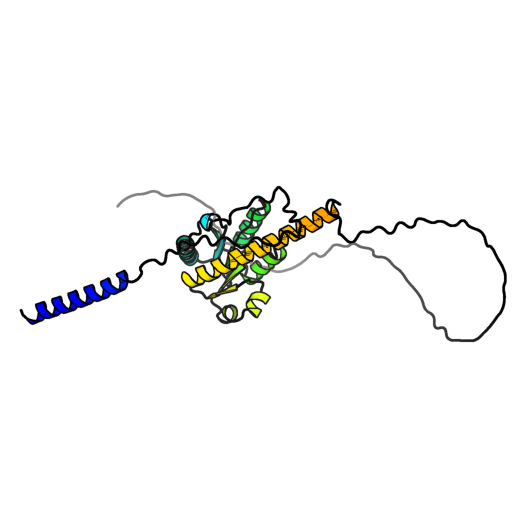82 ARG A C 1
ATOM 1422 O O . ARG A 1 182 ? -5.065 -11.797 0.385 1.00 93.56 182 ARG A O 1
ATOM 1429 N N . TRP A 1 183 ? -3.795 -10.444 -0.879 1.00 95.19 183 TRP A N 1
ATOM 1430 C CA . TRP A 1 183 ? -3.427 -9.583 0.241 1.00 95.19 183 TRP A CA 1
ATOM 1431 C C . TRP A 1 183 ? -4.498 -8.595 0.668 1.00 95.19 183 TRP A C 1
ATOM 1433 O O . TRP A 1 183 ? -4.520 -8.237 1.844 1.00 95.19 183 TRP A O 1
ATOM 1443 N N . ILE A 1 184 ? -5.428 -8.212 -0.206 1.00 93.06 184 ILE A N 1
ATOM 1444 C CA . ILE A 1 184 ? -6.581 -7.404 0.210 1.00 93.06 184 ILE A CA 1
ATOM 1445 C C . ILE A 1 184 ? -7.438 -8.179 1.208 1.00 93.06 184 ILE A C 1
ATOM 1447 O O . ILE A 1 184 ? -7.738 -7.674 2.290 1.00 93.06 184 ILE A O 1
ATOM 1451 N N . VAL A 1 185 ? -7.759 -9.439 0.903 1.00 91.00 185 VAL A N 1
ATOM 1452 C CA . VAL A 1 185 ? -8.557 -10.290 1.798 1.00 91.00 185 VAL A CA 1
ATOM 1453 C C . VAL A 1 185 ? -7.811 -10.548 3.111 1.00 91.00 185 VAL A C 1
ATOM 1455 O O . VAL A 1 185 ? -8.380 -10.427 4.203 1.00 91.00 185 VAL A O 1
ATOM 1458 N N . ALA A 1 186 ? -6.515 -10.863 3.034 1.00 90.69 186 ALA A N 1
ATOM 1459 C CA . ALA A 1 186 ? -5.692 -11.081 4.221 1.00 90.69 186 ALA A CA 1
ATOM 1460 C C . ALA A 1 186 ? -5.550 -9.808 5.080 1.00 90.69 186 ALA A C 1
ATOM 1462 O O . ALA A 1 186 ? -5.594 -9.887 6.315 1.00 90.69 186 ALA A O 1
ATOM 1463 N N . GLY A 1 187 ? -5.407 -8.647 4.436 1.00 91.12 187 GLY A N 1
ATOM 1464 C CA . GLY A 1 187 ? -5.312 -7.325 5.049 1.00 91.12 187 GLY A CA 1
ATOM 1465 C C . GLY A 1 187 ? -6.588 -6.932 5.784 1.00 91.12 187 GLY A C 1
ATOM 1466 O O . GLY A 1 187 ? -6.525 -6.565 6.960 1.00 91.12 187 GLY A O 1
ATOM 1467 N N . ASP A 1 188 ? -7.750 -7.114 5.153 1.00 90.00 188 ASP A N 1
ATOM 1468 C CA . ASP A 1 188 ? -9.060 -6.887 5.774 1.00 90.00 188 ASP A CA 1
ATOM 1469 C C . ASP A 1 188 ? -9.225 -7.732 7.036 1.00 90.00 188 ASP A C 1
ATOM 1471 O O . ASP A 1 188 ? -9.520 -7.221 8.121 1.00 90.00 188 ASP A O 1
ATOM 1475 N N . ALA A 1 189 ? -8.951 -9.034 6.930 1.00 89.75 189 ALA A N 1
ATOM 1476 C CA . ALA A 1 189 ? -9.052 -9.942 8.062 1.00 89.75 189 ALA A CA 1
ATOM 1477 C C . ALA A 1 189 ? -8.074 -9.557 9.190 1.00 89.75 189 ALA A C 1
ATOM 1479 O O . ALA A 1 189 ? -8.425 -9.619 10.375 1.00 89.75 189 ALA A O 1
ATOM 1480 N N . ARG A 1 190 ? -6.846 -9.138 8.850 1.00 92.44 190 ARG A N 1
ATOM 1481 C CA . ARG A 1 190 ? -5.831 -8.678 9.814 1.00 92.44 190 ARG A CA 1
ATOM 1482 C C . ARG A 1 190 ? -6.286 -7.413 10.541 1.00 92.44 190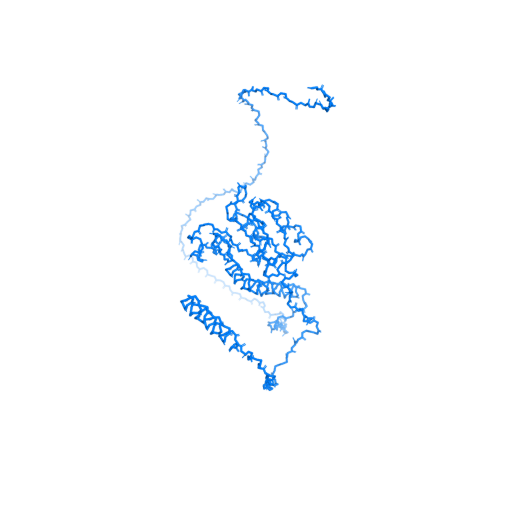 ARG A C 1
ATOM 1484 O O . ARG A 1 190 ? -6.219 -7.370 11.773 1.00 92.44 190 ARG A O 1
ATOM 1491 N N . ARG A 1 191 ? -6.792 -6.428 9.802 1.00 89.50 191 ARG A N 1
ATOM 1492 C CA . ARG A 1 191 ? -7.265 -5.144 10.329 1.00 89.50 191 ARG A CA 1
ATOM 1493 C C . ARG A 1 191 ? -8.494 -5.324 11.218 1.00 89.50 191 ARG A C 1
ATOM 1495 O O . ARG A 1 191 ? -8.507 -4.833 12.346 1.00 89.50 191 ARG A O 1
ATOM 1502 N N . LEU A 1 192 ? -9.474 -6.122 10.788 1.00 89.38 192 LEU A N 1
ATOM 1503 C CA . LEU A 1 192 ? -10.663 -6.445 11.586 1.00 89.38 192 LEU A CA 1
ATOM 1504 C C . LEU A 1 192 ? -10.302 -7.127 12.908 1.00 89.38 192 LEU A C 1
ATOM 1506 O O . LEU A 1 192 ? -10.828 -6.753 13.958 1.00 89.38 192 LEU A O 1
ATOM 1510 N N . ARG A 1 193 ? -9.373 -8.094 12.897 1.00 90.88 193 ARG A N 1
ATOM 1511 C CA . ARG A 1 193 ? -8.879 -8.718 14.137 1.00 90.88 193 ARG A CA 1
ATOM 1512 C C . ARG A 1 193 ? -8.244 -7.692 15.072 1.00 90.88 193 ARG A C 1
ATOM 1514 O O . ARG A 1 193 ? -8.473 -7.754 16.279 1.00 90.88 193 ARG A O 1
ATOM 1521 N N . HIS A 1 194 ? -7.458 -6.763 14.536 1.00 88.75 194 HIS A N 1
ATOM 1522 C CA . HIS A 1 194 ? -6.811 -5.721 15.329 1.00 88.75 194 HIS A CA 1
ATOM 1523 C C . HIS A 1 194 ? -7.831 -4.761 15.959 1.00 88.75 194 HIS A C 1
ATOM 1525 O O . HIS A 1 194 ? -7.788 -4.537 17.170 1.00 88.75 194 HIS A O 1
ATOM 1531 N N . ILE A 1 195 ? -8.805 -4.282 15.179 1.00 88.75 195 ILE A N 1
ATOM 1532 C CA . ILE A 1 195 ? -9.882 -3.407 15.665 1.00 88.75 195 ILE A CA 1
ATOM 1533 C C . ILE A 1 195 ? -10.719 -4.117 16.732 1.00 88.75 195 ILE A C 1
ATOM 1535 O O . ILE A 1 195 ? -10.906 -3.569 17.816 1.00 88.75 195 ILE A O 1
ATOM 1539 N N . LYS A 1 196 ? -11.159 -5.360 16.483 1.00 89.88 196 LYS A N 1
ATOM 1540 C CA . LYS A 1 196 ? -11.938 -6.150 17.455 1.00 89.88 196 LYS A CA 1
ATOM 1541 C C . LYS A 1 196 ? -11.194 -6.319 18.780 1.00 89.88 196 LYS A C 1
ATOM 1543 O O . LYS A 1 196 ? -11.794 -6.177 19.843 1.00 89.88 196 LYS A O 1
ATOM 1548 N N . ARG A 1 197 ? -9.883 -6.584 18.738 1.00 89.81 197 ARG A N 1
ATOM 1549 C CA . ARG A 1 197 ? -9.047 -6.687 19.947 1.00 89.81 197 ARG A CA 1
ATOM 1550 C C . ARG A 1 197 ? -8.966 -5.362 20.701 1.00 89.81 197 ARG A C 1
ATOM 1552 O O . ARG A 1 197 ? -9.118 -5.371 21.920 1.00 89.81 197 ARG A O 1
ATOM 1559 N N . ARG A 1 198 ? -8.765 -4.247 19.990 1.00 88.12 198 ARG A N 1
ATOM 1560 C CA . ARG A 1 198 ? -8.723 -2.905 20.588 1.00 88.12 198 ARG A CA 1
ATOM 1561 C C . ARG A 1 198 ? -10.051 -2.568 21.267 1.00 88.12 198 ARG A C 1
ATOM 1563 O O . ARG A 1 198 ? -10.057 -2.297 22.459 1.00 88.12 198 ARG A O 1
ATOM 1570 N N . LEU A 1 199 ? -11.167 -2.711 20.550 1.00 89.19 199 LEU A N 1
ATOM 1571 C CA . LEU A 1 199 ? -12.509 -2.444 21.078 1.00 89.19 199 LEU A CA 1
ATOM 1572 C C . LEU A 1 199 ? -12.843 -3.320 22.289 1.00 89.19 199 LEU A C 1
ATOM 1574 O O . LEU A 1 199 ? -13.353 -2.814 23.282 1.00 89.19 199 LEU A O 1
ATOM 1578 N N . LYS A 1 200 ? -12.513 -4.619 22.251 1.00 88.00 200 LYS A N 1
ATOM 1579 C CA . LYS A 1 200 ? -12.716 -5.521 23.395 1.00 88.00 200 LYS A CA 1
ATOM 1580 C C . LYS A 1 200 ? -11.931 -5.062 24.624 1.00 88.00 200 LYS A C 1
ATOM 1582 O O . LYS A 1 200 ? -12.466 -5.080 25.728 1.00 88.00 200 LYS A O 1
ATOM 1587 N N . ARG A 1 201 ? -10.669 -4.665 24.438 1.00 87.56 201 ARG A N 1
ATOM 1588 C CA . ARG A 1 201 ? -9.814 -4.165 25.521 1.00 87.56 201 ARG A CA 1
ATOM 1589 C C . ARG A 1 201 ? -10.374 -2.874 26.111 1.00 87.56 201 ARG A C 1
ATOM 1591 O O . ARG A 1 201 ? -10.456 -2.759 27.327 1.00 87.56 201 ARG A O 1
ATOM 1598 N N . ASP A 1 202 ? -10.783 -1.940 25.261 1.00 88.00 202 ASP A N 1
ATOM 1599 C CA . ASP A 1 202 ? -11.306 -0.647 25.698 1.00 88.00 202 ASP A CA 1
ATOM 1600 C C . ASP A 1 202 ? -12.671 -0.814 26.399 1.00 88.00 202 ASP A C 1
ATOM 1602 O O . ASP A 1 202 ? -12.924 -0.184 27.422 1.00 88.00 202 ASP A O 1
ATOM 1606 N N . ALA A 1 203 ? -13.522 -1.735 25.927 1.00 84.88 203 ALA A N 1
ATOM 1607 C CA . ALA A 1 203 ? -14.782 -2.089 26.584 1.00 84.88 203 ALA A CA 1
ATOM 1608 C C . ALA A 1 203 ? -14.571 -2.751 27.955 1.00 84.88 203 ALA A C 1
ATOM 1610 O O . ALA A 1 203 ? -15.291 -2.433 28.901 1.00 84.88 203 ALA A O 1
ATOM 1611 N N . LEU A 1 204 ? -13.577 -3.640 28.074 1.00 87.75 204 LEU A N 1
ATOM 1612 C CA . LEU A 1 204 ? -13.195 -4.246 29.351 1.00 87.75 204 LEU A CA 1
ATOM 1613 C C . LEU A 1 204 ? -12.658 -3.188 30.328 1.00 87.75 204 LEU A C 1
ATOM 1615 O O . LEU A 1 204 ? -13.067 -3.163 31.483 1.00 87.75 204 LEU A O 1
ATOM 1619 N N . ALA A 1 205 ? -11.796 -2.281 29.858 1.00 86.88 205 ALA A N 1
ATOM 1620 C CA . ALA A 1 205 ? -11.257 -1.187 30.667 1.00 86.88 205 ALA A CA 1
ATOM 1621 C C . ALA A 1 205 ? -12.344 -0.197 31.124 1.00 86.88 205 ALA A C 1
ATOM 1623 O O . ALA A 1 205 ? -12.278 0.325 32.231 1.00 86.88 205 ALA A O 1
ATOM 1624 N N . ALA A 1 206 ? -13.369 0.026 30.297 1.00 87.25 206 ALA A N 1
ATOM 1625 C CA . ALA A 1 206 ? -14.521 0.860 30.629 1.00 87.25 206 ALA A CA 1
ATOM 1626 C C . ALA A 1 206 ? -15.582 0.146 31.494 1.00 87.25 206 ALA A C 1
ATOM 1628 O O . ALA A 1 206 ? -16.646 0.716 31.724 1.00 87.25 206 ALA A O 1
ATOM 1629 N N . GLY A 1 207 ? -15.352 -1.108 31.912 1.00 84.00 207 GLY A N 1
ATOM 1630 C CA . GLY A 1 207 ? -16.315 -1.903 32.687 1.00 84.00 207 GLY A CA 1
ATOM 1631 C C . GLY A 1 207 ? -17.582 -2.301 31.917 1.00 84.00 207 GLY A C 1
ATOM 1632 O O . GLY A 1 207 ? -18.526 -2.816 32.508 1.00 84.00 207 GLY A O 1
ATOM 1633 N N . LYS A 1 208 ? -17.616 -2.084 30.595 1.00 78.81 208 LYS A N 1
ATOM 1634 C CA . LYS A 1 208 ? -18.751 -2.419 29.715 1.00 78.81 208 LYS A CA 1
ATOM 1635 C C . LYS A 1 208 ? -18.792 -3.901 29.337 1.00 78.81 208 LYS A C 1
ATOM 1637 O O . LYS A 1 208 ? -19.787 -4.366 28.792 1.00 78.81 208 LYS A O 1
ATOM 1642 N N . LEU A 1 209 ? -17.707 -4.632 29.589 1.00 71.56 209 LEU A N 1
ATOM 1643 C CA . LEU A 1 209 ? -17.609 -6.072 29.383 1.00 71.56 209 LEU A CA 1
ATOM 1644 C C . LEU A 1 209 ? -17.113 -6.716 30.680 1.00 71.56 209 LEU A C 1
ATOM 1646 O O . LEU A 1 209 ? -16.028 -6.382 31.148 1.00 71.56 209 LEU A O 1
ATOM 1650 N N . VAL A 1 210 ? -17.873 -7.654 31.242 1.00 59.28 210 VAL A N 1
ATOM 1651 C CA . VAL A 1 210 ? -17.425 -8.458 32.388 1.00 59.28 210 VAL A CA 1
ATOM 1652 C C . VAL A 1 210 ? -16.755 -9.715 31.840 1.00 59.28 210 VAL A C 1
ATOM 1654 O O . VAL A 1 210 ? -17.321 -10.409 30.993 1.00 59.28 210 VAL A O 1
ATOM 1657 N N . THR A 1 211 ? -15.527 -10.009 32.270 1.00 57.78 211 THR A N 1
ATOM 1658 C CA . THR A 1 211 ? -14.897 -11.289 31.928 1.00 57.78 211 THR A CA 1
ATOM 1659 C C . THR A 1 211 ? -15.615 -12.410 32.684 1.00 57.78 211 THR A C 1
ATOM 1661 O O . THR A 1 211 ? -15.882 -12.255 33.877 1.00 57.78 211 THR A O 1
ATOM 1664 N N . PRO A 1 212 ? -15.893 -13.566 32.049 1.00 52.94 212 PRO A N 1
ATOM 1665 C CA . PRO A 1 212 ? -16.677 -14.641 32.665 1.00 52.94 212 PRO A CA 1
ATOM 1666 C C . PRO A 1 212 ? -16.032 -15.293 33.904 1.00 52.94 212 PRO A C 1
ATOM 1668 O O . PRO A 1 212 ? -16.584 -16.241 34.445 1.00 52.94 212 PRO A O 1
ATOM 1671 N N . PHE A 1 213 ? -14.877 -14.801 34.364 1.00 49.72 213 PHE A N 1
ATOM 1672 C CA . PHE A 1 213 ? -14.135 -15.339 35.502 1.00 49.72 213 PHE A CA 1
ATOM 1673 C C . PHE A 1 213 ? -13.975 -14.368 36.680 1.00 49.72 213 PHE A C 1
ATOM 1675 O O . PHE A 1 213 ? -13.209 -14.648 37.597 1.00 49.72 213 PHE A O 1
ATOM 1682 N N . SER A 1 214 ? -14.698 -13.244 36.704 1.00 46.56 214 SER A N 1
ATOM 1683 C CA . SER A 1 214 ? -14.772 -12.402 37.904 1.00 46.56 214 SER A CA 1
ATOM 1684 C C . SER A 1 214 ? -15.932 -12.841 38.801 1.00 46.56 214 SER A C 1
ATOM 1686 O O . SER A 1 214 ? -16.860 -12.074 39.053 1.00 46.56 2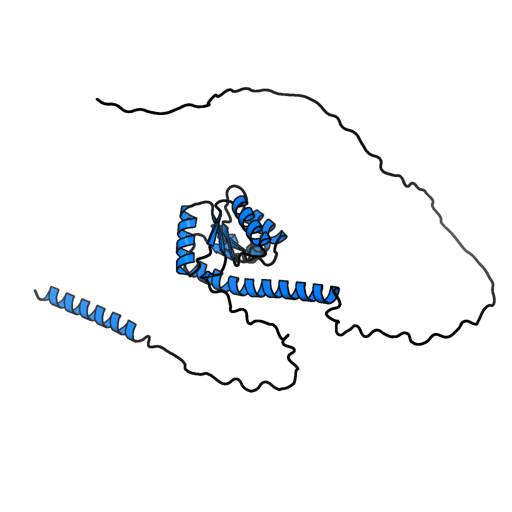14 SER A O 1
ATOM 1688 N N . PHE A 1 215 ? -15.893 -14.082 39.290 1.00 41.25 215 PHE A N 1
ATOM 1689 C CA . PHE A 1 215 ? -16.671 -14.431 40.476 1.00 41.25 215 PHE A CA 1
ATOM 1690 C C . PHE A 1 215 ? -15.937 -13.817 41.670 1.00 41.25 215 PHE A C 1
ATOM 1692 O O . PHE A 1 215 ? -14.902 -14.323 42.103 1.00 41.25 215 PHE A O 1
ATOM 1699 N N . SER A 1 216 ? -16.409 -12.667 42.155 1.00 43.41 216 SER A N 1
ATOM 1700 C CA . SER A 1 216 ? -15.886 -12.090 43.389 1.00 43.41 216 SER A CA 1
ATOM 1701 C C . SER A 1 216 ? -16.192 -13.062 44.524 1.00 43.41 216 SER A C 1
ATOM 1703 O O . SER A 1 216 ? -17.352 -13.216 44.913 1.00 43.41 216 SER A O 1
ATOM 1705 N N . ALA A 1 217 ? -15.161 -13.717 45.053 1.00 40.31 217 ALA A N 1
ATOM 1706 C CA . ALA A 1 217 ? -15.241 -14.330 46.365 1.00 40.31 217 ALA A CA 1
ATOM 1707 C C . ALA A 1 217 ? -15.633 -13.223 47.350 1.00 40.31 217 ALA A C 1
ATOM 1709 O O . ALA A 1 217 ? -14.862 -12.299 47.600 1.00 40.31 217 ALA A O 1
ATOM 1710 N N . THR A 1 218 ? -16.859 -13.274 47.856 1.00 45.88 218 THR A N 1
ATOM 1711 C CA . THR A 1 218 ? -17.266 -12.506 49.027 1.00 45.88 218 THR A CA 1
ATOM 1712 C C . THR A 1 218 ? -16.529 -13.109 50.222 1.00 45.88 218 THR A C 1
ATOM 1714 O O . THR A 1 218 ? -16.776 -14.272 50.539 1.00 45.88 218 THR A O 1
ATOM 1717 N N . PRO A 1 219 ? -15.656 -12.381 50.940 1.00 43.09 219 PRO A N 1
ATOM 1718 C CA . PRO A 1 219 ? -15.281 -12.782 52.282 1.00 43.09 219 PRO A CA 1
ATOM 1719 C C . PRO A 1 219 ? -16.394 -12.284 53.206 1.00 43.09 219 PRO A C 1
ATOM 1721 O O . PRO A 1 219 ? -16.307 -11.224 53.820 1.00 43.09 219 PRO A O 1
ATOM 1724 N N . GLY A 1 220 ? -17.500 -13.024 53.237 1.00 40.59 220 GLY A N 1
ATOM 1725 C CA . GLY A 1 220 ? -18.485 -12.909 54.302 1.00 40.59 220 GLY A CA 1
ATOM 1726 C C . GLY A 1 220 ? -18.018 -13.746 55.486 1.00 40.59 220 GLY A C 1
ATOM 1727 O O . GLY A 1 220 ? -18.100 -14.968 55.428 1.00 40.59 220 GLY A O 1
ATOM 1728 N N . GLY A 1 221 ? -17.531 -13.096 56.544 1.00 33.38 221 GLY A N 1
ATOM 1729 C CA . GLY A 1 221 ? -17.302 -13.748 57.835 1.00 33.38 221 GLY A CA 1
ATOM 1730 C C . GLY A 1 221 ? -16.116 -13.190 58.609 1.00 33.38 221 GLY A C 1
ATOM 1731 O O . GLY A 1 221 ? -15.025 -13.748 58.565 1.00 33.38 221 GLY A O 1
ATOM 1732 N N . ALA A 1 222 ? -16.338 -12.111 59.357 1.00 40.84 222 ALA A N 1
ATOM 1733 C CA . ALA A 1 222 ? -15.490 -11.788 60.499 1.00 40.84 222 ALA A CA 1
ATOM 1734 C C . ALA A 1 222 ? -15.717 -12.814 61.627 1.00 40.84 222 ALA A C 1
ATOM 1736 O O . ALA A 1 222 ? -16.862 -13.207 61.864 1.00 40.84 222 ALA A O 1
ATOM 1737 N N . PRO A 1 223 ? -14.671 -13.160 62.390 1.00 37.94 223 PRO A N 1
ATOM 1738 C CA . PRO A 1 223 ? -14.821 -13.300 63.831 1.00 37.94 223 PRO A CA 1
ATOM 1739 C C . PRO A 1 223 ? -13.944 -12.287 64.584 1.00 37.94 223 PRO A C 1
ATOM 1741 O O . PRO A 1 223 ? -12.888 -11.862 64.117 1.00 37.94 223 PRO A O 1
ATOM 1744 N N . SER A 1 224 ? -14.463 -11.856 65.732 1.00 37.94 224 SER A N 1
ATOM 1745 C CA . SER A 1 224 ? -13.978 -10.782 66.603 1.00 37.94 224 SER A CA 1
ATOM 1746 C C . SER A 1 224 ? -12.650 -11.109 67.321 1.00 37.94 224 SER A C 1
ATOM 1748 O O . SER A 1 224 ? -12.190 -12.250 67.272 1.00 37.94 224 SER A O 1
ATOM 1750 N N . PRO A 1 225 ? -12.029 -10.127 68.009 1.00 56.97 225 PRO A N 1
ATOM 1751 C CA . PRO A 1 225 ? -10.706 -10.257 68.603 1.00 56.97 225 PRO A CA 1
ATOM 1752 C C . PRO A 1 225 ? -10.804 -10.765 70.046 1.00 56.97 225 PRO A C 1
ATOM 1754 O O . PRO A 1 225 ? -11.468 -10.132 70.853 1.00 56.97 225 PRO A O 1
ATOM 1757 N N . ASP A 1 226 ? -10.139 -11.873 70.376 1.00 37.62 226 ASP A N 1
ATOM 1758 C CA . ASP A 1 226 ? -9.703 -12.171 71.749 1.00 37.62 226 ASP A CA 1
ATOM 1759 C C . ASP A 1 226 ? -8.812 -13.419 71.782 1.00 37.62 226 ASP A C 1
ATOM 1761 O O . ASP A 1 226 ? -9.280 -14.533 71.566 1.00 37.62 226 ASP A O 1
ATOM 1765 N N . ALA A 1 227 ? -7.517 -13.215 72.043 1.00 35.97 227 ALA A N 1
ATOM 1766 C CA . ALA A 1 227 ? -6.651 -14.109 72.823 1.00 35.97 227 ALA A CA 1
ATOM 1767 C C . ALA A 1 227 ? -5.228 -13.534 72.835 1.00 35.97 227 ALA A C 1
ATOM 1769 O O . ALA A 1 227 ? -4.383 -13.815 71.984 1.00 35.97 227 ALA A O 1
ATOM 1770 N N . ALA A 1 228 ? -4.976 -12.684 73.824 1.00 35.72 228 ALA A N 1
ATOM 1771 C CA . ALA A 1 228 ? -3.647 -12.241 74.194 1.00 35.72 228 ALA A CA 1
ATOM 1772 C C . ALA A 1 228 ? -2.856 -13.353 74.912 1.00 35.72 228 ALA A C 1
ATOM 1774 O O . ALA A 1 228 ? -3.425 -14.110 75.690 1.00 35.72 228 ALA A O 1
ATOM 1775 N N . LYS A 1 229 ? -1.522 -13.289 74.752 1.00 36.34 229 LYS A N 1
ATOM 1776 C CA . LYS A 1 229 ? -0.463 -13.659 75.721 1.00 36.34 229 LYS A CA 1
ATOM 1777 C C . LYS A 1 229 ? -0.363 -15.124 76.189 1.00 36.34 229 LYS A C 1
ATOM 1779 O O . LYS A 1 229 ? -1.204 -15.585 76.942 1.00 36.34 229 LYS A O 1
ATOM 1784 N N . MET A 1 230 ? 0.822 -15.729 76.006 1.00 31.33 230 MET A N 1
ATOM 1785 C CA . MET A 1 230 ? 1.822 -15.889 77.089 1.00 31.33 230 MET A CA 1
ATOM 1786 C C . MET A 1 230 ? 3.079 -16.696 76.677 1.00 31.33 230 MET A C 1
ATOM 1788 O O . MET A 1 230 ? 2.941 -17.771 76.115 1.00 31.33 230 MET A O 1
ATOM 1792 N N . VAL A 1 231 ? 4.256 -16.172 77.093 1.00 37.09 231 VAL A N 1
ATOM 1793 C CA . VAL A 1 231 ? 5.511 -16.859 77.530 1.00 37.09 231 VAL A CA 1
ATOM 1794 C C . VAL A 1 231 ? 6.295 -17.654 76.458 1.00 37.09 231 VAL A C 1
ATOM 1796 O O . VAL A 1 231 ? 5.719 -18.437 75.728 1.00 37.09 231 VAL A O 1
ATOM 1799 N N . GLY A 1 232 ? 7.619 -17.575 76.270 1.00 30.44 232 GLY A N 1
ATOM 1800 C CA . GLY A 1 232 ? 8.738 -16.943 76.978 1.00 30.44 232 GLY A CA 1
ATOM 1801 C C . GLY A 1 232 ? 9.966 -17.883 76.969 1.00 30.44 232 GLY A C 1
ATOM 1802 O O . GLY A 1 232 ? 9.833 -19.023 77.392 1.00 30.44 232 GLY A O 1
ATOM 1803 N N . GLY A 1 233 ? 11.143 -17.387 76.549 1.00 30.00 233 GLY A N 1
ATOM 1804 C CA . GLY A 1 233 ? 12.462 -17.805 77.073 1.00 30.00 233 GLY A CA 1
ATOM 1805 C C . GLY A 1 233 ? 13.354 -18.779 76.271 1.00 30.00 233 GLY A C 1
ATOM 1806 O O . GLY A 1 233 ? 13.011 -19.944 76.124 1.00 30.00 233 GLY A O 1
ATOM 1807 N N . GLY A 1 234 ? 14.569 -18.311 75.920 1.00 29.83 234 GLY A N 1
ATOM 1808 C CA . GLY A 1 234 ? 15.828 -19.041 76.190 1.00 29.83 234 GLY A CA 1
ATOM 1809 C C . GLY A 1 234 ? 16.729 -19.485 75.020 1.00 29.83 234 GLY A C 1
ATOM 1810 O O . GLY A 1 234 ? 16.530 -20.577 74.511 1.00 29.83 234 GLY A O 1
ATOM 1811 N N . ASP A 1 235 ? 17.731 -18.649 74.676 1.00 32.31 235 ASP A N 1
ATOM 1812 C CA . ASP A 1 235 ? 19.200 -18.900 74.574 1.00 32.31 235 ASP A CA 1
ATOM 1813 C C . ASP A 1 235 ? 19.751 -20.186 73.893 1.00 32.31 235 ASP A C 1
ATOM 1815 O O . ASP A 1 235 ? 19.258 -21.277 74.116 1.00 32.31 235 ASP A O 1
ATOM 1819 N N . SER A 1 236 ? 20.876 -20.240 73.155 1.00 37.03 236 SER A N 1
ATOM 1820 C CA . SER A 1 236 ? 21.980 -19.315 72.827 1.00 37.03 236 SER A CA 1
ATOM 1821 C C . SER A 1 236 ? 22.968 -19.981 71.822 1.00 37.03 236 SER A C 1
ATOM 1823 O O . SER A 1 236 ? 23.034 -21.203 71.760 1.00 37.03 236 SER A O 1
ATOM 1825 N N . ALA A 1 237 ? 23.770 -19.146 71.126 1.00 36.25 237 ALA A N 1
ATOM 1826 C CA . ALA A 1 237 ? 25.159 -19.333 70.621 1.00 36.25 237 ALA A CA 1
ATOM 1827 C C . ALA A 1 237 ? 25.480 -20.449 69.575 1.00 36.25 237 ALA A C 1
ATOM 1829 O O . ALA A 1 237 ? 25.139 -21.607 69.745 1.00 36.25 237 ALA A O 1
ATOM 1830 N N . THR A 1 238 ? 26.194 -20.226 68.457 1.00 38.62 238 THR A N 1
ATOM 1831 C CA . THR A 1 238 ? 27.538 -19.622 68.259 1.00 38.62 238 THR A CA 1
ATOM 1832 C C . THR A 1 238 ? 27.775 -19.348 66.750 1.00 38.62 238 THR A C 1
ATOM 1834 O O . THR A 1 238 ? 27.372 -20.158 65.927 1.00 38.62 238 THR A O 1
ATOM 1837 N N . GLY A 1 239 ? 28.267 -18.162 66.348 1.00 32.12 239 GLY A N 1
ATOM 1838 C CA . GLY A 1 239 ? 29.615 -17.927 65.764 1.00 32.12 239 GLY A CA 1
ATOM 1839 C C . GLY A 1 239 ? 29.659 -18.130 64.230 1.00 32.12 239 GLY A C 1
ATOM 1840 O O . GLY A 1 239 ? 29.088 -19.083 63.738 1.00 32.12 239 GLY A O 1
ATOM 1841 N N . SER A 1 240 ? 30.293 -17.345 63.358 1.00 35.84 240 SER A N 1
ATOM 1842 C CA . SER A 1 240 ? 31.189 -16.186 63.402 1.00 35.84 240 SER A CA 1
ATOM 1843 C C . SER A 1 240 ? 31.367 -15.689 61.945 1.00 35.84 240 SER A C 1
ATOM 1845 O O . SER A 1 240 ? 31.091 -16.428 61.003 1.00 35.84 240 SER A O 1
ATOM 1847 N N . GLY A 1 241 ? 31.867 -14.461 61.745 1.00 31.48 241 GLY A N 1
ATOM 1848 C CA . GLY A 1 241 ? 32.475 -14.049 60.467 1.00 31.48 241 GLY A CA 1
ATOM 1849 C C . GLY A 1 241 ? 31.830 -12.846 59.783 1.00 31.48 241 GLY A C 1
ATOM 1850 O O . GLY A 1 241 ? 31.143 -12.982 58.778 1.00 31.48 241 GLY A O 1
ATOM 1851 N N . GLY A 1 242 ? 32.083 -11.647 60.310 1.00 32.78 242 GLY A N 1
ATOM 1852 C CA . GLY A 1 242 ? 31.810 -10.401 59.600 1.00 32.78 242 GLY A C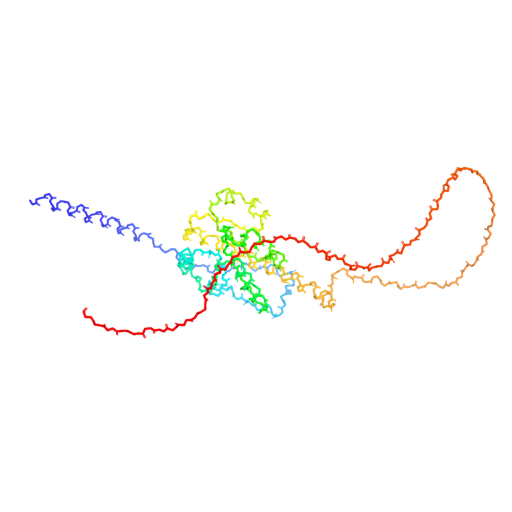A 1
ATOM 1853 C C . GLY A 1 242 ? 32.944 -10.019 58.650 1.00 32.78 242 GLY A C 1
ATOM 1854 O O . GLY A 1 242 ? 34.101 -10.325 58.915 1.00 32.78 242 GLY A O 1
ATOM 1855 N N . LEU A 1 243 ? 32.621 -9.245 57.614 1.00 35.44 243 LEU A N 1
ATOM 1856 C CA . LEU A 1 243 ? 33.532 -8.245 57.061 1.00 35.44 243 LEU A CA 1
ATOM 1857 C C . LEU A 1 243 ? 32.719 -7.048 56.543 1.00 35.44 243 LEU A C 1
ATOM 1859 O O . LEU A 1 243 ? 31.766 -7.186 55.782 1.00 35.44 243 LEU A O 1
ATOM 1863 N N . LYS A 1 244 ? 33.086 -5.870 57.049 1.00 36.62 244 LYS A N 1
ATOM 1864 C CA . LYS A 1 244 ? 32.494 -4.550 56.801 1.00 36.62 244 LYS A CA 1
ATOM 1865 C C . LYS A 1 244 ? 32.974 -3.962 55.470 1.00 36.62 244 LYS A C 1
ATOM 1867 O O . LYS A 1 244 ? 34.153 -4.109 55.162 1.00 36.62 244 LYS A O 1
ATOM 1872 N N . ARG A 1 245 ? 32.145 -3.115 54.845 1.00 36.84 245 ARG A N 1
ATOM 1873 C CA . ARG A 1 245 ? 32.337 -1.647 54.643 1.00 36.84 245 ARG A CA 1
ATOM 1874 C C . ARG A 1 245 ? 31.296 -1.145 53.624 1.00 36.84 245 ARG A C 1
ATOM 1876 O O . ARG A 1 245 ? 31.066 -1.806 52.626 1.00 36.84 245 ARG A 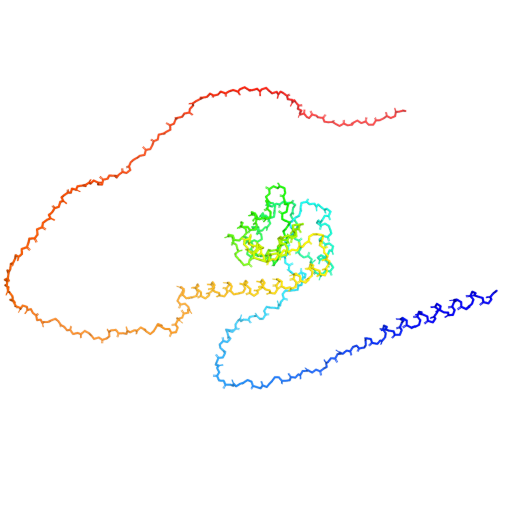O 1
ATOM 1883 N N . ALA A 1 246 ? 30.450 -0.185 54.022 1.00 35.53 246 ALA A N 1
ATOM 1884 C CA . ALA A 1 246 ? 30.539 1.258 53.709 1.00 35.53 246 ALA A CA 1
ATOM 1885 C C . ALA A 1 246 ? 30.415 1.512 52.194 1.00 35.53 246 ALA A C 1
ATOM 1887 O O . ALA A 1 246 ? 31.214 0.991 51.437 1.00 35.53 246 ALA A O 1
ATOM 1888 N N . GLY A 1 247 ? 29.457 2.261 51.658 1.00 30.95 247 GLY A N 1
ATOM 1889 C CA . GLY A 1 247 ? 28.720 3.416 52.163 1.00 30.95 247 GLY A CA 1
ATOM 1890 C C . GLY A 1 247 ? 28.737 4.461 51.039 1.00 30.95 247 GLY A C 1
ATOM 1891 O O . GLY A 1 247 ? 29.732 4.546 50.327 1.00 30.95 247 GLY A O 1
ATOM 1892 N N . GLY A 1 248 ? 27.667 5.242 50.883 1.00 31.06 248 GLY A N 1
ATOM 1893 C CA . GLY A 1 248 ? 27.700 6.467 50.075 1.00 31.06 248 GLY A CA 1
ATOM 1894 C C . GLY A 1 248 ? 26.687 6.523 48.938 1.00 31.06 248 GLY A C 1
ATOM 1895 O O . GLY A 1 248 ? 26.972 6.137 47.812 1.00 31.06 248 GLY A O 1
ATOM 1896 N N . ALA A 1 249 ? 25.517 7.069 49.258 1.00 37.19 249 ALA A N 1
ATOM 1897 C CA . ALA A 1 249 ? 24.696 7.821 48.320 1.00 37.19 249 ALA A CA 1
ATOM 1898 C C . ALA A 1 249 ? 25.418 9.118 47.914 1.00 37.19 249 ALA A C 1
ATOM 1900 O O . ALA A 1 249 ? 26.109 9.682 48.758 1.00 37.19 249 ALA A O 1
ATOM 1901 N N . PHE A 1 250 ? 25.208 9.597 46.685 1.00 32.44 250 PHE A N 1
ATOM 1902 C CA . PHE A 1 250 ? 25.150 11.025 46.315 1.00 32.44 250 PHE A CA 1
ATOM 1903 C C . PHE A 1 250 ? 24.798 11.119 44.819 1.00 32.44 250 PHE A C 1
ATOM 1905 O O . PHE A 1 250 ? 25.433 10.473 43.993 1.00 32.44 250 PHE A O 1
ATOM 1912 N N . GLU A 1 251 ? 23.610 11.616 44.480 1.00 32.59 251 GLU A N 1
ATOM 1913 C CA . GLU A 1 251 ? 23.348 13.008 44.068 1.00 32.59 251 GLU A CA 1
ATOM 1914 C C . GLU A 1 251 ? 24.015 13.417 42.745 1.00 32.59 251 GLU A C 1
ATOM 1916 O O . GLU A 1 251 ? 25.233 13.477 42.598 1.00 32.59 251 GLU A O 1
ATOM 1921 N N . THR A 1 252 ? 23.155 13.759 41.788 1.00 44.62 252 THR A N 1
ATOM 1922 C CA . THR A 1 252 ? 23.451 14.609 40.630 1.00 44.62 252 THR A CA 1
ATOM 1923 C C . THR A 1 252 ? 23.738 16.042 41.071 1.00 44.62 252 THR A C 1
ATOM 1925 O O . THR A 1 252 ? 23.044 16.542 41.958 1.00 44.62 252 THR A O 1
ATOM 1928 N N . PRO A 1 253 ? 24.622 16.759 40.365 1.00 45.25 253 PRO A N 1
ATOM 1929 C CA . PRO A 1 253 ? 24.225 18.089 39.888 1.00 45.25 253 PRO A CA 1
ATOM 1930 C C . PRO A 1 253 ? 24.736 18.438 38.465 1.00 45.25 253 PRO A C 1
ATOM 1932 O O . PRO A 1 253 ? 25.419 17.623 37.843 1.00 45.25 253 PRO A O 1
ATOM 1935 N N . PRO A 1 254 ? 24.351 19.616 37.920 1.00 56.44 254 PRO A N 1
ATOM 1936 C CA . PRO A 1 254 ? 24.275 19.899 36.483 1.00 56.44 254 PRO A CA 1
ATOM 1937 C C . PRO A 1 254 ? 25.247 21.003 35.991 1.00 56.44 254 PRO A C 1
ATOM 1939 O O . PRO A 1 254 ? 26.057 21.520 36.751 1.00 56.44 254 PRO A O 1
ATOM 1942 N N . VAL A 1 255 ? 25.003 21.439 34.742 1.00 40.06 255 VAL A N 1
ATOM 1943 C CA . VAL A 1 255 ? 25.354 22.732 34.102 1.00 40.06 255 VAL A CA 1
ATOM 1944 C C . VAL A 1 255 ? 26.729 22.821 33.432 1.00 40.06 255 VAL A C 1
ATOM 1946 O O . VAL A 1 255 ? 27.743 22.458 34.013 1.00 40.06 255 VAL A O 1
ATOM 1949 N N . GLY A 1 256 ? 26.753 23.433 32.242 1.00 31.38 256 GLY A N 1
ATOM 1950 C CA . GLY A 1 256 ? 27.910 24.215 31.799 1.00 31.38 256 GLY A CA 1
ATOM 1951 C C . GLY A 1 256 ? 28.152 24.193 30.301 1.00 31.38 256 GLY A C 1
ATOM 1952 O O . GLY A 1 256 ? 28.655 23.211 29.775 1.00 31.38 256 GLY A O 1
ATOM 1953 N N . SER A 1 257 ? 27.787 25.286 29.642 1.00 39.41 257 SER A N 1
ATOM 1954 C CA . SER A 1 257 ? 28.157 25.650 28.279 1.00 39.41 257 SER A CA 1
ATOM 1955 C C . SER A 1 257 ? 29.664 25.901 28.127 1.00 39.41 257 SER A C 1
ATOM 1957 O O . SER A 1 257 ? 30.340 26.187 29.112 1.00 39.41 257 SER A O 1
ATOM 1959 N N . ASP A 1 258 ? 30.138 25.812 26.879 1.00 33.56 258 ASP A N 1
ATOM 1960 C CA . ASP A 1 258 ? 31.109 26.704 26.209 1.00 33.56 258 ASP A CA 1
ATOM 1961 C C . ASP A 1 258 ? 32.137 25.914 25.385 1.00 33.56 258 ASP A C 1
ATOM 1963 O O . ASP A 1 258 ? 32.913 25.133 25.929 1.00 33.56 258 ASP A O 1
ATOM 1967 N N . ALA A 1 259 ? 32.150 26.150 24.065 1.00 37.91 259 ALA A N 1
ATOM 1968 C CA . ALA A 1 259 ? 33.342 26.065 23.211 1.00 37.91 259 ALA A CA 1
ATOM 1969 C C . ALA A 1 259 ? 33.060 26.636 21.800 1.00 37.91 259 ALA A C 1
ATOM 1971 O O . ALA A 1 259 ? 32.666 25.927 20.876 1.00 37.91 259 ALA A O 1
ATOM 1972 N N . GLU A 1 260 ? 33.298 27.941 21.651 1.00 31.92 260 GLU A N 1
ATOM 1973 C CA . GLU A 1 260 ? 34.095 28.522 20.549 1.00 31.92 260 GLU A CA 1
ATOM 1974 C C . GLU A 1 260 ? 35.436 27.749 20.406 1.00 31.92 260 GLU A C 1
ATOM 1976 O O . GLU A 1 260 ? 35.905 27.181 21.384 1.00 31.92 260 GLU A O 1
ATOM 1981 N N . THR A 1 261 ? 36.199 27.661 19.312 1.00 34.78 261 THR A N 1
ATOM 1982 C CA . THR A 1 261 ? 36.301 28.370 18.031 1.00 34.78 261 THR A CA 1
ATOM 1983 C C . THR A 1 261 ? 37.296 27.582 17.144 1.00 34.78 261 THR A C 1
ATOM 1985 O O . THR A 1 261 ? 38.136 26.852 17.666 1.00 34.78 261 THR A O 1
ATOM 1988 N N . ALA A 1 262 ? 37.236 27.819 15.824 1.00 34.84 262 ALA A N 1
ATOM 1989 C CA . ALA A 1 262 ? 38.331 27.787 14.829 1.00 34.84 262 ALA A CA 1
ATOM 1990 C C . ALA A 1 262 ? 38.283 26.719 13.717 1.00 34.84 262 ALA A C 1
ATOM 1992 O O . ALA A 1 262 ? 38.620 25.557 13.918 1.00 34.84 262 ALA A O 1
ATOM 1993 N N . GLY A 1 263 ? 38.092 27.216 12.485 1.00 30.66 263 GLY A N 1
ATOM 1994 C CA . GLY A 1 263 ? 39.147 27.097 11.471 1.00 30.66 263 GLY A CA 1
ATOM 1995 C C . GLY A 1 263 ? 38.762 26.508 10.110 1.00 30.66 263 GLY A C 1
ATOM 1996 O O . GLY A 1 263 ? 38.649 25.297 9.984 1.00 30.66 263 GLY A O 1
ATOM 1997 N N . GLY A 1 264 ? 38.746 27.355 9.066 1.00 29.97 264 GLY A N 1
ATOM 1998 C CA . GLY A 1 264 ? 39.345 26.972 7.773 1.00 29.97 264 GLY A CA 1
ATOM 1999 C C . GLY A 1 264 ? 38.501 27.054 6.492 1.00 29.97 264 GLY A C 1
ATOM 2000 O O . GLY A 1 264 ? 38.049 26.034 6.004 1.00 29.97 264 GLY A O 1
ATOM 2001 N N . ALA A 1 265 ? 38.395 28.269 5.937 1.00 32.16 265 ALA A N 1
ATOM 2002 C CA . ALA A 1 265 ? 38.625 28.667 4.531 1.00 32.16 265 ALA A CA 1
ATOM 2003 C C . ALA A 1 265 ? 38.084 27.855 3.322 1.00 32.16 265 ALA A C 1
ATOM 2005 O O . ALA A 1 265 ? 38.476 26.715 3.107 1.00 32.16 265 ALA A O 1
ATOM 2006 N N . ALA A 1 266 ? 37.346 28.562 2.443 1.00 36.94 266 ALA A N 1
ATOM 2007 C CA . ALA A 1 266 ? 37.547 28.738 0.978 1.00 36.94 266 ALA A CA 1
ATOM 2008 C C . ALA A 1 266 ? 36.184 29.055 0.313 1.00 36.94 266 ALA A C 1
ATOM 2010 O O . ALA A 1 266 ? 35.255 28.263 0.390 1.00 36.94 266 ALA A O 1
ATOM 2011 N N . GLN A 1 267 ? 35.920 30.311 -0.072 1.00 34.62 267 GLN A N 1
ATOM 2012 C CA . GLN A 1 267 ? 35.956 30.802 -1.464 1.00 34.62 267 GLN A CA 1
ATOM 2013 C C . GLN A 1 267 ? 35.213 29.904 -2.471 1.00 34.62 267 GLN A C 1
ATOM 2015 O O . GLN A 1 267 ? 35.707 28.845 -2.820 1.00 34.62 267 GLN A O 1
ATOM 2020 N N . GLU A 1 268 ? 34.073 30.360 -2.997 1.00 37.03 268 GLU A N 1
ATOM 2021 C CA . GLU A 1 268 ? 34.009 30.929 -4.350 1.00 37.03 268 GLU A CA 1
ATOM 2022 C C . GLU A 1 268 ? 32.609 31.469 -4.679 1.00 37.03 268 GLU A C 1
ATOM 2024 O O . GLU A 1 268 ? 31.565 30.955 -4.286 1.00 37.03 268 GLU A O 1
ATOM 2029 N N . THR A 1 269 ? 32.642 32.594 -5.375 1.00 40.94 269 THR A N 1
ATOM 2030 C CA . THR A 1 269 ? 31.549 33.379 -5.935 1.00 40.94 269 THR A CA 1
ATOM 2031 C C . THR A 1 269 ? 30.839 32.636 -7.060 1.00 40.94 269 THR A C 1
ATOM 2033 O O . THR A 1 269 ? 31.529 32.148 -7.941 1.00 40.94 269 THR A O 1
ATOM 2036 N N . PHE A 1 270 ? 29.508 32.694 -7.150 1.00 37.78 270 PHE A N 1
ATOM 2037 C CA . PHE A 1 270 ? 28.857 32.927 -8.445 1.00 37.78 270 PHE A CA 1
ATOM 2038 C C . PHE A 1 270 ? 27.455 33.520 -8.275 1.00 37.78 270 PHE A C 1
ATOM 2040 O O . PHE A 1 270 ? 26.570 32.979 -7.616 1.00 37.78 270 PHE A O 1
ATOM 2047 N N . SER A 1 271 ? 27.311 34.689 -8.883 1.00 43.97 271 SER A N 1
ATOM 2048 C CA . SER A 1 271 ? 26.116 35.500 -9.043 1.00 43.97 271 SER A CA 1
ATOM 2049 C C . SER A 1 271 ? 25.070 34.794 -9.906 1.00 43.97 271 SER A C 1
ATOM 2051 O O . SER A 1 271 ? 25.424 34.270 -10.959 1.00 43.97 271 SER A O 1
ATOM 2053 N N . ASN A 1 272 ? 23.785 34.878 -9.547 1.00 37.00 272 ASN A N 1
ATOM 2054 C CA . ASN A 1 272 ? 22.747 35.180 -10.538 1.00 37.00 272 ASN A CA 1
ATOM 2055 C C . ASN A 1 272 ? 21.400 35.511 -9.886 1.00 37.00 272 ASN A C 1
ATOM 2057 O O . ASN A 1 272 ? 20.713 34.644 -9.350 1.00 37.00 272 ASN A O 1
ATOM 2061 N N . ALA A 1 273 ? 20.998 36.774 -9.997 1.00 40.44 273 ALA A N 1
ATOM 2062 C CA . ALA A 1 273 ? 19.627 37.204 -9.800 1.00 40.44 273 ALA A CA 1
ATOM 2063 C C . ALA A 1 273 ? 19.222 38.080 -10.990 1.00 40.44 273 ALA A C 1
ATOM 2065 O O . ALA A 1 273 ? 19.835 39.116 -11.212 1.00 40.44 273 ALA A O 1
ATOM 2066 N N . ARG A 1 274 ? 18.180 37.605 -11.688 1.00 43.28 274 ARG A N 1
ATOM 2067 C CA . ARG A 1 274 ? 17.070 38.342 -12.319 1.00 43.28 274 ARG A CA 1
ATOM 2068 C C . ARG A 1 274 ? 17.412 39.462 -13.313 1.00 43.28 274 ARG A C 1
ATOM 2070 O O . ARG A 1 274 ? 17.962 40.481 -12.938 1.00 43.28 274 ARG A O 1
ATOM 2077 N N . ASP A 1 275 ? 16.932 39.333 -14.550 1.00 43.44 275 ASP A N 1
ATOM 2078 C CA . ASP A 1 275 ? 15.677 39.987 -14.963 1.00 43.44 275 ASP A CA 1
ATOM 2079 C C . ASP A 1 275 ? 15.391 39.816 -16.467 1.00 43.44 275 ASP A C 1
ATOM 2081 O O . ASP A 1 275 ? 16.228 40.111 -17.311 1.00 43.44 275 ASP A O 1
ATOM 2085 N N . GLY A 1 276 ? 14.147 39.424 -16.765 1.00 41.38 276 GLY A N 1
ATOM 2086 C CA . GLY A 1 276 ? 13.313 40.093 -17.772 1.00 41.38 276 GLY A CA 1
ATOM 2087 C C . GLY A 1 276 ? 13.446 39.738 -19.264 1.00 41.38 276 GLY A C 1
ATOM 2088 O O . GLY A 1 276 ? 14.457 39.194 -19.688 1.00 41.38 276 GLY A O 1
ATOM 2089 N N . PRO A 1 277 ? 12.389 40.003 -20.065 1.00 56.50 277 PRO A N 1
ATOM 2090 C CA . PRO A 1 277 ? 12.034 39.211 -21.244 1.00 56.50 277 PRO A CA 1
ATOM 2091 C C . PRO A 1 277 ? 12.303 39.889 -22.607 1.00 56.50 277 PRO A C 1
ATOM 2093 O O . PRO A 1 277 ? 12.613 41.072 -22.684 1.00 56.50 277 PRO A O 1
ATOM 2096 N N . GLU A 1 278 ? 12.143 39.066 -23.655 1.00 46.53 278 GLU A N 1
ATOM 2097 C CA . GLU A 1 278 ? 11.929 39.301 -25.104 1.00 46.53 278 GLU A CA 1
ATOM 2098 C C . GLU A 1 278 ? 11.566 40.733 -25.580 1.00 46.53 278 GLU A C 1
ATOM 2100 O O . GLU A 1 278 ? 10.848 41.453 -24.884 1.00 46.53 278 GLU A O 1
ATOM 2105 N N . PRO A 1 279 ? 11.925 41.122 -26.830 1.00 60.00 279 PRO A N 1
ATOM 2106 C CA . PRO A 1 279 ? 11.041 40.756 -27.953 1.00 60.00 279 PRO A CA 1
ATOM 2107 C C . PRO A 1 279 ? 11.689 40.540 -29.345 1.00 60.00 279 PRO A C 1
ATOM 2109 O O . PRO A 1 279 ? 12.714 41.113 -29.699 1.00 60.00 279 PRO A O 1
ATOM 2112 N N . ALA A 1 280 ? 10.983 39.729 -30.142 1.00 50.53 280 ALA A N 1
ATOM 2113 C CA . ALA A 1 280 ? 10.704 39.796 -31.584 1.00 50.53 280 ALA A CA 1
ATOM 2114 C C . ALA A 1 280 ? 11.526 40.713 -32.524 1.00 50.53 280 ALA A C 1
ATOM 2116 O O . ALA A 1 280 ? 11.569 41.929 -32.355 1.00 50.53 280 ALA A O 1
ATOM 2117 N N . GLY A 1 281 ? 11.907 40.159 -33.688 1.00 47.16 281 GLY A N 1
ATOM 2118 C CA . GLY A 1 281 ? 11.882 40.919 -34.947 1.00 47.16 281 GLY A CA 1
ATOM 2119 C C . GLY A 1 281 ? 12.943 40.579 -35.998 1.00 47.16 281 GLY A C 1
ATOM 2120 O O . GLY A 1 281 ? 14.094 40.952 -35.848 1.00 47.16 281 GLY A O 1
ATOM 2121 N N . ARG A 1 282 ? 12.478 39.965 -37.099 1.00 50.47 282 ARG A N 1
ATOM 2122 C CA . ARG A 1 282 ? 12.869 40.160 -38.517 1.00 50.47 282 ARG A CA 1
ATOM 2123 C C . ARG A 1 282 ? 14.351 40.417 -38.849 1.00 50.47 282 ARG A C 1
ATOM 2125 O O . ARG A 1 282 ? 14.852 41.514 -38.621 1.00 50.47 282 ARG A O 1
ATOM 2132 N N . SER A 1 283 ? 14.932 39.556 -39.684 1.00 52.72 283 SER A N 1
ATOM 2133 C CA . SER A 1 283 ? 15.062 39.716 -41.153 1.00 52.72 283 SER A CA 1
ATOM 2134 C C . SER A 1 283 ? 15.775 38.503 -41.739 1.00 52.72 283 SER A C 1
ATOM 2136 O O . SER A 1 283 ? 16.692 37.998 -41.059 1.00 52.72 283 SER A O 1
#

Sequence (283 aa):
MCKAQQQQVVQHQQVVQHTQLLQQVQVAVAPAVAAAPPAPVGELWLCPPDHEFVPPKSSAERALLVVEDDTINQRIIRALLKKIGYSNIVFASDGADALFHYNDLREQTKYFDVILLDQSLPTLSGDDMCLRIRKLDRTQVIISCSANTHLVQDPELCRALGYDEAIAKPLYLDALRDVLDRWIVAGDARRLRHIKRRLKRDALAAGKLVTPFSFSATPGGAPSPDAAKMVGGGDSATGSGGLKRAGGAFETPPVGSDAETAGGAAQETFSNARDGPEPAGRS

Foldseek 3Di:
DVPVVVVVVVVVVVVVVVVVVVVPPDDPPDDDPDDDPDDDPDDPPPPPPPPPPPDPDDLQRAAEEEEAQDPVLVVVVVVLSVVLPYDRYHYDNALVSSVVVQVVCVVVVHHHLEYEFEQDGDPAGSLNSLVVVCVVPVLYAYEYEYCDVVCQVDCVNCVVSPHPHYDYPPDDNVSVSVVCVVSSVVSVVSVVVVVVVVVVVVCVVVVVDDDPPPPPDPPPDDDDDDDDDDDDDDDDDDDDDDDDDDDDDDDDDDDDDDDDDDDDDDDDDDDDDDDDDDDDDDD

InterPro domains:
  IPR001789 Signal transduction response regulator, receiver domain [PF00072] (65-180)
  IPR001789 Signal transduction response regulator, receiver domain [PS50110] (63-184)
  IPR001789 Signal transduction response regulator, receiver domain [SM00448] (62-180)
  IPR011006 CheY-like superfamily [SSF52172] (64-184)